Protein 3ZPG (pdb70)

Solvent-accessible surface area: 17683 Å² total; per-residue (Å²): 108,136,107,147,75,9,58,123,25,0,83,69,0,10,98,29,1,96,161,0,45,31,16,2,39,49,42,22,13,14,0,0,0,0,8,59,127,92,118,79,45,1,73,3,42,5,36,100,23,30,80,23,54,0,6,38,63,0,21,157,115,7,40,163,98,1,106,36,1,25,0,7,0,3,14,8,2,33,16,110,169,70,190,33,99,10,1,0,80,28,0,45,176,27,109,6,132,24,0,0,0,0,5,56,28,17,42,92,142,28,47,35,98,1,16,95,46,0,106,115,55,65,12,103,21,63,86,33,13,18,69,122,79,0,31,142,12,13,66,1,32,33,55,3,51,63,89,36,27,0,25,0,4,0,42,14,29,1,1,125,51,20,54,41,7,72,90,86,51,133,99,76,29,32,74,31,1,145,47,25,14,12,53,26,27,0,28,0,11,0,0,0,0,10,15,88,23,2,85,76,91,55,23,35,7,30,4,136,53,22,144,157,55,91,41,150,71,13,28,66,0,64,6,0,0,14,0,166,177,16,89,1,54,85,132,9,92,0,11,117,75,30,126,33,0,0,3,4,6,63,143,39,97,82,0,37,112,77,24,7,65,41,11,148,92,36,94,19,117,59,0,0,71,15,0,6,162,100,65,84,5,25,24,0,0,0,4,22,16,6,84,28,2,0,34,0,22,97,103,64,13,12,30,2,21,0,9,2,24,1,91,49,131,35,32,170,85,5,92,43,53,54,75,26,130,73,148,158,150,102,82,71,74,160,43,137,95,79,48,82,64,133,27,99,126,4,66,20,39,53,22,48,55,139

Foldseek 3Di:
DVLVLLLVVLVVQLVQLVQQLLAAPLHFRKKKWKADPNDTQFIFIDRHPLDDHRLVRRCVRNDLVQAQIEMEMAEQWADDDDSDDTNLVVSLVSNYQEYEYAYFQLQPVGTCVSVVSCVVSNHHYDYRRCNVSSCVRPVQNNCCNNPLFAAEEEEDEEAPVQFQAFLPRDDFDDDLVVQVLLSLQSNFQAEEEEPVCCVSPLDQSWHDDDPPDDPVSGPIHQYEYEYADPPDDCPRPNCPPQCSYEYEYPDDVVSVVSNHHYHHHDDPRVVRSCCCPVVSTRYYYYDYAQVVSQSCVVVVNHFKYKYKYAHDDDDDRGHHNHDDDDDDPVPDFDWDWPDKDDRPRIIITMTGTD

InterPro domains:
  IPR002125 Cytidine and deoxycytidylate deaminase domain [PF00383] (5-103)
  IPR002125 Cytidine and deoxycytidylate deaminase domain [PS51747] (5-127)
  IPR002734 Bacterial bifunctional deaminase-reductase, C-terminal [PF01872] (151-350)
  IPR004794 Riboflavin biosynthesis protein RibD [PIRSF006769] (5-354)
  IPR004794 Riboflavin biosynthesis protein RibD [TIGR00326] (11-351)
  IPR011549 Riboflavin-specific deaminase, C-terminal [TIGR00227] (150-353)
  IPR016192 APOBEC/CMP deaminase, zinc-binding [PS00903] (54-92)
  IPR016193 Cytidine deaminase-like [SSF53927] (7-148)
  IPR024072 Dihydrofolate reductase-like domain superfamily [G3DSA:3.40.430.10] (145-361)
  IPR024072 Dihydrofolate reductase-like domain superfamily [SSF53597] (148-352)
  IPR050765 Riboflavin Biosynthesis HTP Reductase [PTHR38011] (146-350)

Nearest PDB structures (foldseek):
  3zpg-assembly1_A-2  TM=1.002E+00  e=6.713E-81  Acinetobacter baumannii
  3zpc-assembly1_B  TM=9.911E-01  e=8.718E-76  Acinetobacter baumannii
  8dqb-assembly1_A  TM=9.466E-01  e=1.578E-44  Klebsiella oxytoca
  8dq9-assembly1_B  TM=9.406E-01  e=1.240E-44  Klebsiella oxytoca
  2b3z-assembly1_D  TM=9.090E-01  e=1.462E-42  Bacillus subtilis

Organism: Acinetobacter baumannii (strain ATCC 19606 / DSM 30007 / JCM 6841 / CCUG 19606 / CIP 70.34 / NBRC 109757 / NCIMB 12457 / NCTC 12156 / 81) (NCBI:txid575584)

CATH classification: 3.40.140.10 (+1 more: 3.40.430.10)

Radius of gyration: 22.59 Å; Cα contacts (8 Å, |Δi|>4): 791; chains: 1; bounding box: 68×40×50 Å

Secondary structure (DSSP, 8-state):
-HHHHHHHHHHHHHHHHGGGTTT-TTSPP-EEEEEETTEEEEEEE--STTSPPHHHHHHHHHGGGGTT-EEEEEEPPP-S-SSS--HHHHHHHTT-SEEEEEE--S-TTTTTHHHHHHHHTT-EEEE-TTHHHHHGGGHHHHHHHHHS--EEEEEEEEETTSB-S-SS------HHHHHHHHHHHHT-SEEEEEHHHHHHH---------TT--GGG--PPEEEEE-TT----TT-GGGSSGGGEEEESS--HHHHHHT-EEE----HHHHHHHHHHHH---EEEEE--HHHHHHHHHTT--SEEEEEEES----TTSPBS------SGGG---EEEEEEEEETTEEEEEEEE-

Structure (mmCIF, N/CA/C/O backbone):
data_3ZPG
#
_entry.id   3ZPG
#
_cell.length_a   72.998
_cell.length_b   72.998
_cell.length_c   201.456
_cell.angle_alpha   90.00
_cell.angle_beta   90.00
_cell.angle_gamma   90.00
#
_symmetry.space_group_name_H-M   'P 43 21 2'
#
loop_
_entity.id
_entity.type
_entity.pdbx_description
1 polymer RIBD
2 non-polymer 'ZINC ION'
3 non-polymer 'SULFATE ION'
4 non-polymer "GUANOSINE-5'-MONOPHOSPHATE"
5 non-polymer 'OXALATE ION'
6 non-polymer 'CACODYLATE ION'
7 non-polymer 'CHLORIDE ION'
8 non-polymer 'ACETATE ION'
9 water water
#
loop_
_atom_site.group_PDB
_atom_site.id
_atom_site.type_symbol
_atom_site.label_atom_id
_atom_site.label_alt_id
_atom_site.label_comp_id
_atom_site.label_asym_id
_atom_site.label_entity_id
_atom_site.label_seq_id
_atom_site.pdbx_PDB_ins_code
_atom_site.Cartn_x
_atom_site.Cartn_y
_atom_site.Cartn_z
_atom_site.occupancy
_atom_site.B_iso_or_equiv
_atom_site.auth_seq_id
_atom_site.auth_comp_id
_atom_site.auth_asym_id
_atom_site.auth_atom_id
_atom_site.pdbx_PDB_model_num
ATOM 1 N N . SER A 1 23 ? 24.860 -7.645 -5.980 1.00 101.78 2 SER A N 1
ATOM 2 C CA . SER A 1 23 ? 24.845 -9.133 -6.065 1.00 100.52 2 SER A CA 1
ATOM 3 C C . SER A 1 23 ? 24.614 -9.604 -7.501 1.00 95.46 2 SER A C 1
ATOM 4 O O . SER A 1 23 ? 23.734 -9.093 -8.200 1.00 91.51 2 SER A O 1
ATOM 7 N N . GLU A 1 24 ? 25.412 -10.581 -7.927 1.00 95.96 3 GLU A N 1
ATOM 8 C CA . GLU A 1 24 ? 25.323 -11.138 -9.279 1.00 91.89 3 GLU A CA 1
ATOM 9 C C . GLU A 1 24 ? 24.044 -11.958 -9.450 1.00 87.76 3 GLU A C 1
ATOM 10 O O . GLU A 1 24 ? 23.492 -12.045 -10.550 1.00 83.71 3 GLU A O 1
ATOM 16 N N . LEU A 1 25 ? 23.581 -12.549 -8.351 1.00 88.94 4 LEU A N 1
ATOM 17 C CA . LEU A 1 25 ? 22.319 -13.273 -8.328 1.00 85.37 4 LEU A CA 1
ATOM 18 C C . LEU A 1 25 ? 21.144 -12.314 -8.512 1.00 82.20 4 LEU A C 1
ATOM 19 O O . LEU A 1 25 ? 20.223 -12.600 -9.281 1.00 78.17 4 LEU A O 1
ATOM 24 N N . LYS A 1 26 ? 21.184 -11.178 -7.815 1.00 84.15 5 LYS A N 1
ATOM 25 C CA . LYS A 1 26 ? 20.091 -10.200 -7.859 1.00 81.85 5 LYS A CA 1
ATOM 26 C C . LYS A 1 26 ? 19.982 -9.467 -9.194 1.00 78.44 5 LYS A C 1
ATOM 27 O O . LYS A 1 26 ? 18.888 -9.049 -9.585 1.00 75.45 5 LYS A O 1
ATOM 33 N N . GLN A 1 27 ? 21.113 -9.316 -9.884 1.00 78.98 6 GLN A N 1
ATOM 34 C CA . GLN A 1 27 ? 21.136 -8.767 -11.240 1.00 76.00 6 GLN A CA 1
ATOM 35 C C . GLN A 1 27 ? 20.546 -9.783 -12.224 1.00 71.77 6 GLN A C 1
ATOM 36 O O . GLN A 1 27 ? 19.728 -9.427 -13.077 1.00 68.61 6 GLN A O 1
ATOM 42 N N . ASP A 1 28 ? 20.962 -11.043 -12.090 1.00 71.88 7 ASP A N 1
ATOM 43 C CA . ASP A 1 28 ? 20.387 -12.156 -12.856 1.00 68.67 7 ASP A CA 1
ATOM 44 C C . ASP A 1 28 ? 18.877 -12.268 -12.661 1.00 65.52 7 ASP A C 1
ATOM 45 O O . ASP A 1 28 ? 18.152 -12.606 -13.597 1.00 62.48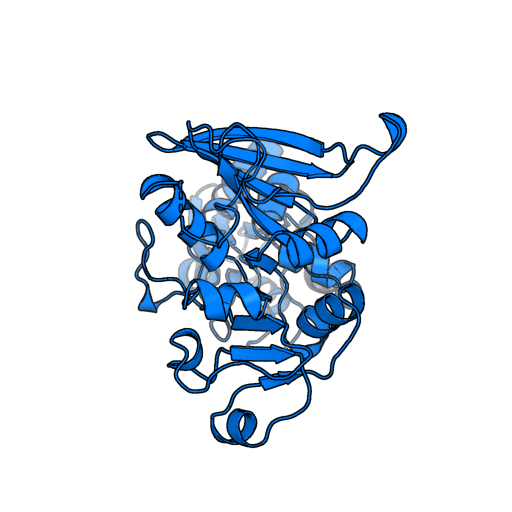 7 ASP A O 1
ATOM 50 N N . GLN A 1 29 ? 18.422 -11.990 -11.439 1.00 66.65 8 GLN A N 1
ATOM 51 C CA . GLN A 1 29 ? 17.003 -12.042 -11.097 1.00 64.41 8 GLN A CA 1
ATOM 52 C C . GLN A 1 29 ? 16.258 -10.848 -11.689 1.00 62.18 8 GLN A C 1
ATOM 53 O O . GLN A 1 29 ? 15.129 -10.995 -12.179 1.00 59.29 8 GLN A O 1
ATOM 59 N N . TYR A 1 30 ? 16.898 -9.679 -11.647 1.00 63.70 9 TYR A N 1
ATOM 60 C CA . TYR A 1 30 ? 16.335 -8.452 -12.210 1.00 62.16 9 TYR A CA 1
ATOM 61 C C . TYR A 1 30 ? 15.989 -8.616 -13.693 1.00 58.40 9 TYR A C 1
ATOM 62 O O . TYR A 1 30 ? 14.890 -8.244 -14.125 1.00 56.27 9 TYR A O 1
ATOM 71 N N . TRP A 1 31 ? 16.926 -9.178 -14.457 1.00 57.68 10 TRP A N 1
ATOM 72 C CA . TRP A 1 31 ? 16.764 -9.334 -15.901 1.00 54.90 10 TRP A CA 1
ATOM 73 C C . TRP A 1 31 ? 15.804 -10.471 -16.253 1.00 51.98 10 TRP A C 1
ATOM 74 O O . TRP A 1 31 ? 14.980 -10.327 -17.161 1.00 49.43 10 TRP A O 1
ATOM 85 N N . MET A 1 32 ? 15.912 -11.592 -15.540 1.00 52.35 11 MET A N 1
ATOM 86 C CA . MET A 1 32 ? 14.967 -12.692 -15.734 1.00 50.35 11 MET A CA 1
ATOM 87 C C . MET A 1 32 ? 13.534 -12.229 -15.472 1.00 48.55 11 MET A C 1
ATOM 88 O O . MET A 1 32 ? 12.612 -12.657 -16.164 1.00 46.66 11 MET A O 1
ATOM 93 N N . GLN A 1 33 ? 13.353 -11.361 -14.477 1.00 49.73 12 GLN A N 1
ATOM 94 C CA . GLN A 1 33 ? 12.027 -10.788 -14.206 1.00 48.72 12 GLN A CA 1
ATOM 95 C C . GLN A 1 33 ? 11.519 -9.937 -15.378 1.00 46.74 12 GLN A C 1
ATOM 96 O O . GLN A 1 33 ? 10.330 -9.920 -15.647 1.00 45.28 12 GLN A O 1
ATOM 102 N N . GLN A 1 34 ? 12.421 -9.245 -16.077 1.00 47.53 13 GLN A N 1
ATOM 103 C CA A GLN A 1 34 ? 12.043 -8.533 -17.294 0.50 46.22 13 GLN A CA 1
ATOM 104 C CA B GLN A 1 34 ? 12.052 -8.538 -17.303 0.50 46.05 13 GLN A CA 1
ATOM 105 C C . GLN A 1 34 ? 11.605 -9.528 -18.372 1.00 43.95 13 GLN A C 1
ATOM 106 O O . GLN A 1 34 ? 10.653 -9.265 -19.105 1.00 42.74 13 GLN A O 1
ATOM 117 N N . ALA A 1 35 ? 12.295 -10.673 -18.449 1.00 43.35 14 ALA A N 1
ATOM 118 C CA . ALA A 1 35 ? 11.969 -11.722 -19.418 1.00 42.16 14 ALA A CA 1
ATOM 119 C C . ALA A 1 35 ? 10.639 -12.421 -19.099 1.00 40.71 14 ALA A C 1
ATOM 120 O O . ALA A 1 35 ? 9.857 -12.724 -20.002 1.00 39.51 14 ALA A O 1
ATOM 122 N N . ILE A 1 36 ? 10.396 -12.685 -17.819 1.00 41.26 15 ILE A N 1
ATOM 123 C CA . ILE A 1 36 ? 9.109 -13.223 -17.366 1.00 40.58 15 ILE A CA 1
ATOM 124 C C . ILE A 1 36 ? 7.958 -12.271 -17.756 1.00 40.2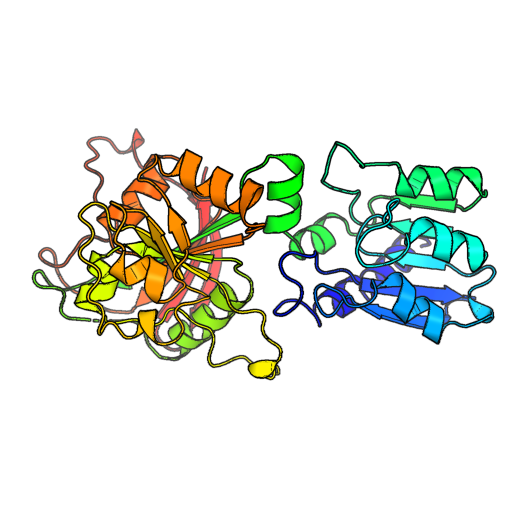5 15 ILE A C 1
ATOM 125 O O . ILE A 1 36 ? 6.890 -12.721 -18.186 1.00 38.78 15 ILE A O 1
ATOM 130 N N . GLU A 1 37 ? 8.195 -10.967 -17.624 1.00 41.71 16 GLU A N 1
ATOM 131 C CA . GLU A 1 37 ? 7.203 -9.962 -18.022 1.00 42.35 16 GLU A CA 1
ATOM 132 C C . GLU A 1 37 ? 6.909 -10.016 -19.527 1.00 41.12 16 GLU A C 1
ATOM 133 O O . GLU A 1 37 ? 5.747 -9.959 -19.929 1.00 40.21 16 GLU A O 1
ATOM 139 N N . LEU A 1 38 ? 7.949 -10.153 -20.353 1.00 40.78 17 LEU A N 1
ATOM 140 C CA . LEU A 1 38 ? 7.743 -10.226 -21.799 1.00 39.82 17 LEU A CA 1
ATOM 141 C C . LEU A 1 38 ? 6.898 -11.446 -22.181 1.00 38.57 17 LEU A C 1
ATOM 142 O O . LEU A 1 38 ? 6.016 -11.353 -23.035 1.00 37.04 17 LEU A O 1
ATOM 147 N N . ALA A 1 39 ? 7.170 -12.572 -21.523 1.00 38.80 18 ALA A N 1
ATOM 148 C CA . ALA A 1 39 ? 6.469 -13.836 -21.758 1.00 38.63 18 ALA A CA 1
ATOM 149 C C . ALA A 1 39 ? 4.956 -13.697 -21.682 1.00 38.38 18 ALA A C 1
ATOM 150 O O . ALA A 1 39 ? 4.215 -14.450 -22.347 1.00 38.76 18 ALA A O 1
ATOM 152 N N . LYS A 1 40 ? 4.501 -12.752 -20.858 1.00 38.56 19 LYS A N 1
ATOM 153 C CA . LYS A 1 40 ? 3.073 -12.547 -20.598 1.00 38.41 19 LYS A CA 1
ATOM 154 C C . LYS A 1 40 ? 2.351 -11.850 -21.745 1.00 38.34 19 LYS A C 1
ATOM 155 O O . LYS A 1 40 ? 1.118 -11.820 -21.777 1.00 37.66 19 LYS A O 1
ATOM 161 N N . ARG A 1 41 ? 3.109 -11.282 -22.680 1.00 38.43 20 ARG A N 1
ATOM 162 C CA A ARG A 1 41 ? 2.501 -10.597 -23.815 0.50 39.36 20 ARG A CA 1
ATOM 163 C CA B ARG A 1 41 ? 2.516 -10.598 -23.828 0.50 39.22 20 ARG A CA 1
ATOM 164 C C . ARG A 1 41 ? 1.806 -11.591 -24.756 1.00 38.99 20 ARG A C 1
ATOM 165 O O . ARG A 1 41 ? 0.900 -11.218 -25.499 1.00 40.09 20 ARG A O 1
ATOM 180 N N . GLY A 1 42 ? 2.222 -12.859 -24.702 1.00 37.82 21 GLY A N 1
ATOM 181 C CA . GLY A 1 42 ? 1.619 -13.913 -25.508 1.00 37.16 21 GLY A CA 1
ATOM 182 C C . GLY A 1 42 ? 0.615 -14.830 -24.815 1.00 35.74 21 GLY A C 1
ATOM 183 O O . GLY A 1 42 ? 0.092 -15.733 -25.445 1.00 35.57 21 GLY A O 1
ATOM 184 N N . LEU A 1 43 ? 0.304 -14.569 -23.543 1.00 35.18 22 LEU A N 1
ATOM 185 C CA . LEU A 1 43 ? -0.504 -15.472 -22.714 1.00 34.18 22 LEU A CA 1
ATOM 186 C C . LEU A 1 43 ? -1.713 -16.092 -23.402 1.00 33.19 22 LEU A C 1
ATOM 187 O O . LEU A 1 43 ? -2.013 -17.254 -23.198 1.00 33.01 22 LEU A O 1
ATOM 192 N N . TYR A 1 44 ? -2.431 -15.290 -24.178 1.00 32.77 23 TYR A N 1
ATOM 193 C CA . TYR A 1 44 ? -3.693 -15.713 -24.745 1.00 32.25 23 TYR A CA 1
ATOM 194 C C . TYR A 1 44 ? -3.572 -16.291 -26.157 1.00 32.47 23 TYR A C 1
ATOM 195 O O . TYR A 1 44 ? -4.531 -16.843 -26.692 1.00 32.69 23 TYR A O 1
ATOM 204 N N . SER A 1 45 ? -2.394 -16.170 -26.754 1.00 32.62 24 SER A N 1
ATOM 205 C CA . SER A 1 45 ? -2.241 -16.526 -28.161 1.00 33.43 24 SER A CA 1
ATOM 206 C C . SER A 1 45 ? -1.219 -17.634 -28.442 1.00 33.45 24 SER A C 1
ATOM 207 O O . SER A 1 45 ? -1.147 -18.107 -29.563 1.00 35.58 24 SER A O 1
ATOM 210 N N . THR A 1 46 ? -0.469 -18.058 -27.424 1.00 31.54 25 THR A N 1
ATOM 211 C CA . THR A 1 46 ? 0.614 -19.054 -27.572 1.00 32.16 25 THR A CA 1
ATOM 212 C C . THR A 1 46 ? 0.158 -20.525 -27.672 1.00 32.78 25 THR A C 1
ATOM 213 O O . THR A 1 46 ? 0.766 -21.317 -28.397 1.00 34.40 25 THR A O 1
ATOM 217 N N . LYS A 1 47 ? -0.914 -20.884 -26.973 1.00 32.36 26 LYS A N 1
ATOM 218 C CA . LYS A 1 47 ? -1.344 -22.287 -26.918 1.00 33.22 26 LYS A CA 1
ATOM 219 C C . LYS A 1 47 ? -1.341 -22.960 -28.314 1.00 35.39 26 LYS A C 1
ATOM 220 O O . LYS A 1 47 ? -1.832 -22.365 -29.286 1.00 36.12 26 LYS A O 1
ATOM 226 N N . PRO A 1 48 ? -0.802 -24.200 -28.423 1.00 36.49 27 PRO A N 1
ATOM 227 C CA . PRO A 1 48 ? -0.323 -25.110 -27.384 1.00 36.03 27 PRO A CA 1
ATOM 228 C C . PRO A 1 48 ? 1.119 -24.861 -26.965 1.00 35.82 27 PRO A C 1
ATOM 229 O O . PRO A 1 48 ? 1.609 -25.507 -26.038 1.00 35.71 27 PRO A O 1
ATOM 233 N N . ASN A 1 49 ? 1.797 -23.969 -27.677 1.00 36.52 28 ASN A N 1
ATOM 234 C CA . ASN A 1 49 ? 3.155 -23.591 -27.360 1.00 36.98 28 ASN A CA 1
ATOM 235 C C . ASN A 1 49 ? 3.199 -22.866 -26.013 1.00 35.54 28 ASN A C 1
ATOM 236 O O . ASN A 1 49 ? 2.220 -22.213 -25.629 1.00 33.69 28 ASN A O 1
ATOM 241 N N . PRO A 1 50 ? 4.333 -22.995 -25.297 1.00 36.45 29 PRO A N 1
ATOM 242 C CA . PRO A 1 50 ? 4.581 -22.311 -24.026 1.00 35.33 29 PRO A CA 1
ATOM 243 C C . PRO A 1 50 ? 4.783 -20.816 -24.200 1.00 35.25 29 PRO A C 1
ATOM 244 O O . PRO A 1 50 ? 5.266 -20.363 -25.253 1.00 34.86 29 PRO A O 1
ATOM 248 N N . ASN A 1 51 ? 4.391 -20.061 -23.172 1.00 33.96 30 ASN A N 1
ATOM 249 C CA . ASN A 1 51 ? 4.766 -18.656 -23.027 1.00 34.27 30 ASN A CA 1
ATOM 250 C C . ASN A 1 51 ? 6.232 -18.572 -22.674 1.00 35.45 30 ASN A C 1
ATOM 251 O O . ASN A 1 51 ? 6.686 -19.259 -21.757 1.00 36.31 30 ASN A O 1
ATOM 256 N N . VAL A 1 52 ? 6.977 -17.748 -23.413 1.00 35.99 31 VAL A N 1
ATOM 257 C CA . VAL A 1 52 ? 8.417 -17.674 -23.238 1.00 37.15 31 VAL A CA 1
ATOM 258 C C . VAL A 1 52 ? 8.883 -16.261 -23.488 1.00 37.39 31 VAL A C 1
ATOM 259 O O . VAL A 1 52 ? 8.542 -15.666 -24.510 1.00 37.66 31 VAL A O 1
ATOM 263 N N . GLY A 1 53 ? 9.669 -15.728 -22.560 1.00 38.20 32 GLY A N 1
ATOM 264 C CA . GLY A 1 53 ? 10.314 -14.434 -22.764 1.00 38.81 32 GLY A CA 1
ATOM 265 C C . GLY A 1 53 ? 11.808 -14.582 -22.840 1.00 41.44 32 GLY A C 1
ATOM 266 O O . GLY A 1 53 ? 12.365 -15.583 -22.367 1.00 42.27 32 GLY A O 1
ATOM 267 N N . CYS A 1 54 ? 12.462 -13.583 -23.446 1.00 42.21 33 CYS A N 1
ATOM 268 C CA . CYS A 1 54 ? 13.903 -13.554 -23.540 1.00 44.37 33 CYS A CA 1
ATOM 269 C C . CYS A 1 54 ? 14.406 -12.112 -23.595 1.00 44.59 33 CYS A C 1
ATOM 270 O O . CYS A 1 54 ? 13.895 -11.295 -24.372 1.00 43.44 33 CYS A O 1
ATOM 273 N N . VAL A 1 55 ? 15.381 -11.802 -22.742 1.00 45.83 34 VAL A N 1
ATOM 274 C CA . VAL A 1 55 ? 16.145 -10.547 -22.864 1.00 46.57 34 VAL A CA 1
ATOM 275 C C . VAL A 1 55 ? 17.634 -10.818 -23.080 1.00 48.95 34 VAL A C 1
ATOM 276 O O . VAL A 1 55 ? 18.185 -11.792 -22.557 1.00 49.29 34 VAL A O 1
ATOM 280 N N . ILE A 1 56 ? 18.272 -9.948 -23.863 1.00 49.70 35 ILE A N 1
ATOM 281 C CA . ILE A 1 56 ? 19.706 -10.025 -24.081 1.00 52.46 35 ILE A CA 1
ATOM 282 C C . ILE A 1 56 ? 20.350 -8.758 -23.527 1.00 53.84 35 ILE A C 1
ATOM 283 O O . ILE A 1 56 ? 19.874 -7.643 -23.779 1.00 53.31 35 ILE A O 1
ATOM 288 N N . VAL A 1 57 ? 21.390 -8.962 -22.724 1.00 55.73 36 VAL A N 1
ATOM 289 C CA . VAL A 1 57 ? 22.008 -7.907 -21.922 1.00 58.08 36 VAL A CA 1
ATOM 290 C C . VAL A 1 57 ? 23.516 -7.963 -22.068 1.00 60.94 36 VAL A C 1
ATOM 291 O O . VAL A 1 57 ? 24.110 -9.041 -22.028 1.00 61.86 36 VAL A O 1
ATOM 295 N N . LYS A 1 58 ? 24.126 -6.791 -22.222 1.00 63.04 37 LYS A N 1
ATOM 296 C CA . LYS A 1 58 ? 25.565 -6.671 -22.379 1.00 66.12 37 LYS A CA 1
ATOM 297 C C . LYS A 1 58 ? 26.009 -5.377 -21.721 1.00 68.57 37 LYS A C 1
ATOM 298 O O . LYS A 1 58 ? 25.370 -4.342 -21.912 1.00 68.05 37 LYS A O 1
ATOM 304 N N . ASP A 1 59 ? 27.103 -5.436 -20.959 1.00 71.65 38 ASP A N 1
ATOM 305 C CA . ASP A 1 59 ? 27.575 -4.301 -20.153 1.00 74.27 38 ASP A CA 1
ATOM 306 C C . ASP A 1 59 ? 26.435 -3.669 -19.338 1.00 72.86 38 ASP A C 1
ATOM 307 O O . ASP A 1 59 ? 26.366 -2.444 -19.209 1.00 74.11 38 ASP A O 1
ATOM 312 N N . ASP A 1 60 ? 25.541 -4.518 -18.810 1.00 70.20 39 ASP A N 1
ATOM 313 C CA . ASP A 1 60 ? 24.369 -4.096 -18.022 1.00 68.68 39 ASP A CA 1
ATOM 314 C C . ASP A 1 60 ? 23.319 -3.318 -18.829 1.00 66.22 39 ASP A C 1
ATOM 315 O O . ASP A 1 60 ? 22.455 -2.644 -18.251 1.00 65.79 39 ASP A O 1
ATOM 320 N N . GLN A 1 61 ? 23.391 -3.419 -20.156 1.00 64.54 40 GLN A N 1
ATOM 321 C CA . GLN A 1 61 ? 22.472 -2.701 -21.036 1.00 62.56 40 GLN A CA 1
ATOM 322 C C . GLN A 1 61 ? 21.559 -3.667 -21.776 1.00 59.10 40 GLN A C 1
ATOM 323 O O . GLN A 1 61 ? 22.023 -4.660 -22.340 1.00 58.57 40 GLN A O 1
ATOM 329 N N . LEU A 1 62 ? 20.264 -3.368 -21.779 1.00 56.97 41 LEU A N 1
ATOM 330 C CA . LEU A 1 62 ? 19.293 -4.173 -22.527 1.00 54.11 41 LEU A CA 1
ATOM 331 C C . LEU A 1 62 ? 19.423 -3.875 -24.014 1.00 53.92 41 LEU A C 1
ATOM 332 O O . LEU A 1 62 ? 19.330 -2.722 -24.428 1.00 55.26 41 LEU A O 1
ATOM 337 N N . ILE A 1 63 ? 19.649 -4.915 -24.811 1.00 52.88 42 ILE A N 1
ATOM 338 C CA . ILE A 1 63 ? 19.844 -4.743 -26.249 1.00 53.07 42 ILE A CA 1
ATOM 339 C C . ILE A 1 63 ? 18.846 -5.518 -27.115 1.00 51.20 42 ILE A C 1
ATOM 340 O O . ILE A 1 63 ? 18.763 -5.303 -28.323 1.00 51.63 42 ILE A O 1
ATOM 345 N N . GLY A 1 64 ? 18.068 -6.406 -26.493 1.00 48.93 43 GLY A N 1
ATOM 346 C CA . GLY A 1 64 ? 17.094 -7.177 -27.238 1.00 47.44 43 GLY A CA 1
ATOM 347 C C . GLY A 1 64 ? 16.067 -7.804 -26.327 1.00 45.60 43 GLY A C 1
ATOM 348 O O . GLY A 1 64 ? 16.410 -8.373 -25.282 1.00 45.21 43 GLY A O 1
ATOM 349 N N . GLU A 1 65 ? 14.802 -7.677 -26.720 1.00 44.62 44 GLU A N 1
ATOM 350 C CA . GLU A 1 65 ? 13.697 -8.321 -26.017 1.00 42.34 44 GLU A CA 1
ATOM 351 C C . GLU A 1 65 ? 12.917 -9.168 -27.005 1.00 41.36 44 GLU A C 1
ATOM 352 O O . GLU A 1 65 ? 12.841 -8.845 -28.196 1.00 41.65 44 GLU A O 1
ATOM 358 N N . GLY A 1 66 ? 12.304 -10.237 -26.506 1.00 39.65 45 GLY A N 1
ATOM 359 C CA . GLY A 1 66 ? 11.524 -11.095 -27.356 1.00 39.63 45 GLY A CA 1
ATOM 360 C C . GLY A 1 66 ? 10.542 -11.899 -26.543 1.00 38.14 45 GLY A C 1
ATOM 361 O O . GLY A 1 66 ? 10.770 -12.178 -25.359 1.00 37.38 45 GLY A O 1
ATOM 362 N N . PHE A 1 67 ? 9.434 -12.242 -27.186 1.00 38.08 46 PHE A N 1
ATOM 363 C CA . PHE A 1 67 ? 8.458 -13.165 -26.629 1.00 37.27 46 PHE A CA 1
ATOM 364 C C . PHE A 1 67 ? 7.852 -13.969 -27.773 1.00 37.92 46 PHE A C 1
ATOM 365 O O . PHE A 1 67 ? 7.845 -13.524 -28.925 1.00 39.04 46 PHE A O 1
ATOM 373 N N . HIS A 1 68 ? 7.338 -15.148 -27.453 1.00 37.42 47 HIS A N 1
ATOM 374 C CA . HIS A 1 68 ? 6.735 -16.010 -28.464 1.00 38.75 47 HIS A CA 1
ATOM 375 C C . HIS A 1 68 ? 5.277 -15.599 -28.593 1.00 38.17 47 HIS A C 1
ATOM 376 O O . HIS A 1 68 ? 4.538 -15.665 -27.625 1.00 37.21 47 HIS A O 1
ATOM 383 N N . PRO A 1 69 ? 4.855 -15.155 -29.783 1.00 40.08 48 PRO A N 1
ATOM 384 C CA . PRO A 1 69 ? 3.479 -14.654 -29.816 1.00 40.18 48 PRO A CA 1
ATOM 385 C C . PRO A 1 69 ? 2.417 -15.726 -30.095 1.00 40.94 48 PRO A C 1
ATOM 386 O O . PRO A 1 69 ? 1.285 -15.599 -29.620 1.00 40.77 48 PRO A O 1
ATOM 390 N N . LYS A 1 70 ? 2.776 -16.773 -30.832 1.00 42.46 49 LYS A N 1
ATOM 391 C CA . LYS A 1 70 ? 1.776 -17.680 -31.387 1.00 43.64 49 LYS A CA 1
ATOM 392 C C . LYS A 1 70 ? 2.448 -18.865 -32.085 1.00 45.13 49 LYS A C 1
ATOM 393 O O . LYS A 1 70 ? 3.547 -18.721 -32.622 1.00 45.63 49 LYS A O 1
ATOM 399 N N . ALA A 1 71 ? 1.787 -20.027 -32.057 1.00 44.99 50 ALA A N 1
ATOM 400 C CA . ALA A 1 71 ? 2.251 -21.228 -32.761 1.00 47.28 50 ALA A CA 1
ATOM 401 C C . ALA A 1 71 ? 2.608 -20.950 -34.211 1.00 50.21 50 ALA A C 1
ATOM 402 O O . ALA A 1 71 ? 1.851 -20.297 -34.934 1.00 51.52 50 ALA A O 1
ATOM 404 N N . GLY A 1 72 ? 3.770 -21.442 -34.633 1.00 51.85 51 GLY A N 1
ATOM 405 C CA . GLY A 1 72 ? 4.224 -21.261 -36.000 1.00 54.71 51 GLY A CA 1
ATOM 406 C C . GLY A 1 72 ? 5.139 -20.065 -36.150 1.00 54.48 51 GLY A C 1
ATOM 407 O O . GLY A 1 72 ? 5.938 -20.012 -37.073 1.00 57.43 51 GLY A O 1
ATOM 408 N N . GLN A 1 73 ? 5.022 -19.100 -35.241 1.00 51.45 52 GLN A N 1
ATOM 409 C CA . GLN A 1 73 ? 5.855 -17.889 -35.280 1.00 50.57 52 GLN A CA 1
ATOM 410 C C . GLN A 1 73 ? 7.209 -18.108 -34.586 1.00 49.55 52 GLN A C 1
ATOM 411 O O . GLN A 1 73 ? 7.376 -19.098 -33.879 1.00 47.54 52 GLN A O 1
ATOM 417 N N . PRO A 1 74 ? 8.190 -17.191 -34.788 1.00 50.01 53 PRO A N 1
ATOM 418 C CA . PRO A 1 74 ? 9.497 -17.449 -34.162 1.00 49.90 53 PRO A CA 1
ATOM 419 C C . PRO A 1 74 ? 9.470 -17.539 -32.626 1.00 47.11 53 PRO A C 1
ATOM 420 O O . PRO A 1 74 ? 8.600 -16.954 -31.965 1.00 45.19 53 PRO A O 1
ATOM 424 N N . HIS A 1 75 ? 10.414 -18.295 -32.074 1.00 47.50 54 HIS A N 1
ATOM 425 C CA . HIS A 1 75 ? 10.590 -18.396 -30.630 1.00 45.87 54 HIS A CA 1
ATOM 426 C C . HIS A 1 75 ? 11.141 -17.089 -30.032 1.00 45.84 54 HIS A C 1
ATOM 427 O O . HIS A 1 75 ? 11.669 -16.236 -30.756 1.00 46.57 54 HIS A O 1
ATOM 434 N N . ALA A 1 76 ? 11.018 -16.942 -28.714 1.00 44.74 55 ALA A N 1
ATOM 435 C CA . ALA A 1 76 ? 11.404 -15.708 -28.016 1.00 45.02 55 ALA A CA 1
ATOM 436 C C . ALA A 1 76 ? 12.840 -15.265 -28.306 1.00 47.10 55 ALA A C 1
ATOM 437 O O . ALA A 1 76 ? 13.087 -14.094 -28.608 1.00 48.63 55 ALA A O 1
ATOM 439 N N . GLU A 1 77 ? 13.764 -16.218 -28.222 1.00 48.80 56 GLU A N 1
ATOM 440 C CA . GLU A 1 77 ? 15.191 -16.019 -28.453 1.00 50.99 56 GLU A CA 1
ATOM 441 C C . GLU A 1 77 ? 15.506 -15.424 -29.831 1.00 52.83 56 GLU A C 1
ATOM 442 O O . GLU A 1 77 ? 16.413 -14.605 -29.956 1.00 53.30 56 GLU A O 1
ATOM 448 N N . VAL A 1 78 ? 14.749 -15.845 -30.846 1.00 53.22 57 VAL A N 1
ATOM 449 C CA . VAL A 1 78 ? 14.901 -15.347 -32.215 1.00 55.32 57 VAL A CA 1
ATOM 450 C C . VAL A 1 78 ? 14.558 -13.853 -32.310 1.00 54.77 57 VAL A C 1
ATOM 451 O O . VAL A 1 78 ? 15.334 -13.083 -32.875 1.00 56.14 57 VAL A O 1
ATOM 455 N N . PHE A 1 79 ? 13.420 -13.441 -31.744 1.00 52.47 58 PHE A N 1
ATOM 456 C CA . PHE A 1 79 ? 13.074 -12.015 -31.714 1.00 52.49 58 PHE A CA 1
ATOM 457 C C . PHE A 1 79 ? 14.115 -11.177 -30.972 1.00 52.84 58 PHE A C 1
ATOM 458 O O . PHE A 1 79 ? 14.559 -10.134 -31.472 1.00 54.63 58 PHE A O 1
ATOM 466 N N . ALA A 1 80 ? 14.511 -11.648 -29.791 1.00 51.87 59 ALA A N 1
ATOM 467 C CA . ALA A 1 80 ? 15.501 -10.956 -28.965 1.00 52.27 59 ALA A CA 1
ATOM 468 C C . ALA A 1 80 ? 16.850 -10.785 -2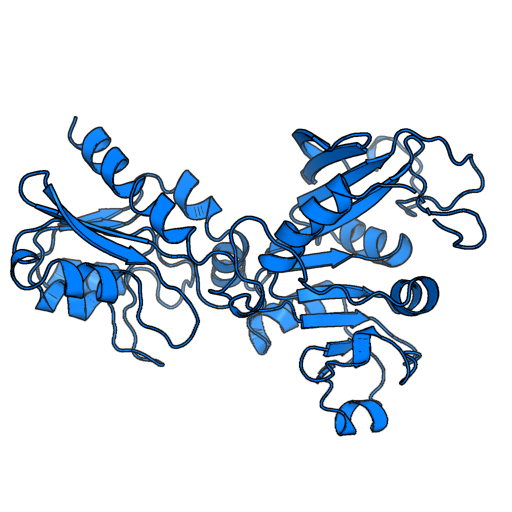9.675 1.00 54.70 59 ALA A C 1
ATOM 469 O O . ALA A 1 80 ? 17.491 -9.743 -29.536 1.00 56.15 59 ALA A O 1
ATOM 471 N N . LEU A 1 81 ? 17.272 -11.806 -30.421 1.00 55.73 60 LEU A N 1
ATOM 472 C CA . LEU A 1 81 ? 18.551 -11.780 -31.144 1.00 58.59 60 LEU A CA 1
ATOM 473 C C . LEU A 1 81 ? 18.507 -10.867 -32.362 1.00 59.92 60 LEU A C 1
ATOM 474 O O . LEU A 1 81 ? 19.475 -10.159 -32.642 1.00 61.84 60 LEU A O 1
ATOM 479 N N . ARG A 1 82 ? 17.381 -10.882 -33.072 1.00 59.34 61 ARG A N 1
ATOM 480 C CA . ARG A 1 82 ? 17.160 -9.966 -34.192 1.00 61.16 61 ARG A CA 1
ATOM 481 C C . ARG A 1 82 ? 17.352 -8.517 -33.747 1.00 60.75 61 ARG A C 1
ATOM 482 O O . ARG A 1 82 ? 17.961 -7.723 -34.462 1.00 62.52 61 ARG A O 1
ATOM 490 N N . GLN A 1 83 ? 16.838 -8.190 -32.559 1.00 58.08 62 GLN A N 1
ATOM 491 C CA . GLN A 1 83 ? 17.031 -6.869 -31.955 1.00 58.23 62 GLN A CA 1
ATOM 492 C C . GLN A 1 83 ? 18.483 -6.618 -31.545 1.00 59.29 62 GLN A C 1
ATOM 493 O O . GLN A 1 83 ? 19.048 -5.584 -31.872 1.00 61.25 62 GLN A O 1
ATOM 499 N N . ALA A 1 84 ? 19.069 -7.571 -30.819 1.00 58.71 63 ALA A N 1
ATOM 500 C CA . ALA A 1 84 ? 20.458 -7.487 -30.360 1.00 60.01 63 ALA A CA 1
ATOM 501 C C . ALA A 1 84 ? 21.446 -7.352 -31.512 1.00 62.88 63 ALA A C 1
ATOM 502 O O . ALA A 1 84 ? 22.482 -6.699 -31.371 1.00 64.98 63 ALA A O 1
ATOM 504 N N . GLY A 1 85 ? 21.121 -7.969 -32.646 1.00 63.41 64 GLY A N 1
ATOM 505 C CA . GLY A 1 85 ? 21.996 -7.959 -33.821 1.00 66.65 64 GLY A CA 1
ATOM 506 C C . GLY A 1 85 ? 23.377 -8.504 -33.504 1.00 68.39 64 GLY A C 1
ATOM 507 O O . GLY A 1 85 ? 23.513 -9.457 -32.739 1.00 67.39 64 GLY A O 1
ATOM 508 N N . GLU A 1 86 ? 24.406 -7.874 -34.065 1.00 71.51 65 GLU A N 1
ATOM 509 C CA . GLU A 1 86 ? 25.789 -8.342 -33.883 1.00 73.76 65 GLU A CA 1
ATOM 510 C C . GLU A 1 86 ? 26.330 -8.125 -32.461 1.00 72.75 65 GLU A C 1
ATOM 511 O O . GLU A 1 86 ? 27.342 -8.719 -32.081 1.00 74.05 65 GLU A O 1
ATOM 517 N N . GLN A 1 87 ? 25.633 -7.301 -31.675 1.00 70.50 66 GLN A N 1
ATOM 518 C CA . GLN A 1 87 ? 26.052 -7.004 -30.303 1.00 70.06 66 GLN A CA 1
ATOM 519 C C . GLN A 1 87 ? 25.752 -8.147 -29.332 1.00 68.51 66 GLN A C 1
ATOM 520 O O . GLN A 1 87 ? 26.202 -8.130 -28.182 1.00 68.68 66 GLN A O 1
ATOM 526 N N . ALA A 1 88 ? 25.009 -9.146 -29.813 1.00 67.50 67 ALA A N 1
ATOM 527 C CA . ALA A 1 88 ? 24.742 -10.371 -29.066 1.00 66.44 67 ALA A CA 1
ATOM 528 C C . ALA A 1 88 ? 26.013 -11.168 -28.716 1.00 69.44 67 ALA A C 1
ATOM 529 O O . ALA A 1 88 ? 26.007 -11.965 -27.770 1.00 68.92 67 ALA A O 1
ATOM 531 N N . GLN A 1 89 ? 27.089 -10.960 -29.477 1.00 72.59 68 GLN A N 1
ATOM 532 C CA . GLN A 1 89 ? 28.377 -11.587 -29.183 1.00 76.31 68 GLN A CA 1
ATOM 533 C C . GLN A 1 89 ? 28.896 -11.140 -27.819 1.00 76.90 68 GLN A C 1
ATOM 534 O O . GLN A 1 89 ? 28.983 -9.943 -27.548 1.00 77.23 68 GLN A O 1
ATOM 540 N N . GLY A 1 90 ? 29.233 -12.109 -26.969 1.00 77.81 69 GLY A N 1
ATOM 541 C CA . GLY A 1 90 ? 29.718 -11.834 -25.613 1.00 78.83 69 GLY A CA 1
ATOM 542 C C . GLY A 1 90 ? 28.649 -11.434 -24.599 1.00 75.97 69 GLY A C 1
ATOM 543 O O . GLY A 1 90 ? 28.951 -11.245 -23.421 1.00 77.17 69 GLY A O 1
ATOM 544 N N . ALA A 1 91 ? 27.403 -11.306 -25.048 1.00 72.42 70 ALA A N 1
ATOM 545 C CA . ALA A 1 91 ? 26.305 -10.890 -24.174 1.00 69.76 70 ALA A CA 1
ATOM 546 C C . ALA A 1 91 ? 25.741 -12.039 -23.332 1.00 68.35 70 ALA A C 1
ATOM 547 O O . ALA A 1 91 ? 26.159 -13.195 -23.473 1.00 69.23 70 ALA A O 1
ATOM 549 N N . THR A 1 92 ? 24.799 -11.706 -22.450 1.00 66.30 71 THR A N 1
ATOM 550 C CA . THR A 1 92 ? 24.056 -12.709 -21.681 1.00 64.76 71 THR A CA 1
ATOM 551 C C . THR A 1 92 ? 22.591 -12.723 -22.103 1.00 61.24 71 THR A C 1
ATOM 552 O O . THR A 1 92 ? 21.950 -11.667 -22.206 1.00 59.65 71 THR A O 1
ATOM 556 N N . ALA A 1 93 ? 22.073 -13.925 -22.348 1.00 60.10 72 ALA A N 1
ATOM 557 C CA . ALA A 1 93 ? 20.679 -14.111 -22.721 1.00 57.12 72 ALA A CA 1
ATOM 558 C C . ALA A 1 93 ? 19.926 -14.712 -21.554 1.00 56.15 72 ALA A C 1
ATOM 559 O O . ALA A 1 93 ? 20.334 -15.737 -21.003 1.00 57.65 72 ALA A O 1
ATOM 561 N N . TYR A 1 94 ? 18.830 -14.063 -21.171 1.00 53.91 73 TYR A N 1
ATOM 562 C CA . TYR A 1 94 ? 17.948 -14.597 -20.144 1.00 52.39 73 TYR A CA 1
ATOM 563 C C . TYR A 1 94 ? 16.711 -15.143 -20.823 1.00 50.13 73 TYR A C 1
ATOM 564 O O . TYR A 1 94 ? 16.055 -14.430 -21.581 1.00 49.12 73 TYR A O 1
ATOM 573 N N . VAL A 1 95 ? 16.420 -16.417 -20.577 1.00 49.68 74 VAL A N 1
ATOM 574 C CA . VAL A 1 95 ? 15.265 -17.069 -21.181 1.00 48.02 74 VAL A CA 1
ATOM 575 C C . VAL A 1 95 ? 14.478 -17.863 -20.129 1.00 47.35 74 VAL A C 1
ATOM 576 O O . VAL A 1 95 ? 15.054 -18.629 -19.356 1.00 48.73 74 VAL A O 1
ATOM 580 N N . THR A 1 96 ? 13.164 -17.649 -20.107 1.00 45.19 75 THR A N 1
ATOM 581 C CA . THR A 1 96 ? 12.264 -18.237 -19.107 1.00 45.01 75 THR A CA 1
ATOM 582 C C . THR A 1 96 ? 12.094 -19.759 -19.227 1.00 45.31 75 THR A C 1
ATOM 583 O O . THR A 1 96 ? 11.495 -20.407 -18.345 1.00 46.03 75 THR A O 1
ATOM 587 N N . LEU A 1 97 ? 12.598 -20.323 -20.322 1.00 45.85 76 LEU A N 1
ATOM 588 C CA . LEU A 1 97 ? 12.480 -21.754 -20.587 1.00 46.69 76 LEU A CA 1
ATOM 589 C C . LEU A 1 97 ? 13.681 -22.226 -21.398 1.00 48.95 76 LEU A C 1
ATOM 590 O O . LEU A 1 97 ? 14.266 -21.454 -22.147 1.00 49.22 76 LEU A O 1
ATOM 595 N N . GLU A 1 98 ? 14.042 -23.494 -21.246 1.00 50.80 77 GLU A N 1
ATOM 596 C CA . GLU A 1 98 ? 15.221 -24.054 -21.903 1.00 54.30 77 GLU A CA 1
ATOM 597 C C . GLU A 1 98 ? 15.155 -23.981 -23.439 1.00 54.81 77 GLU A C 1
ATOM 598 O O . GLU A 1 98 ? 14.256 -24.561 -24.046 1.00 54.14 77 GLU A O 1
ATOM 604 N N . PRO A 1 99 ? 16.114 -23.275 -24.070 1.00 56.76 78 PRO A N 1
ATOM 605 C CA . PRO A 1 99 ? 16.142 -23.210 -25.535 1.00 58.39 78 PRO A CA 1
ATOM 606 C C . PRO A 1 99 ? 16.035 -24.598 -26.187 1.00 61.39 78 PRO A C 1
ATOM 607 O O . PRO A 1 99 ? 16.691 -25.550 -25.743 1.00 63.64 78 PRO A O 1
ATOM 611 N N . CYS A 1 100 ? 15.189 -24.697 -27.213 1.00 62.24 79 CYS A N 1
ATOM 612 C CA . CYS A 1 100 ? 14.872 -25.964 -27.881 1.00 65.56 79 CYS A CA 1
ATOM 613 C C . CYS A 1 100 ? 16.066 -26.527 -28.643 1.00 70.59 79 CYS A C 1
ATOM 614 O O . CYS A 1 100 ? 16.953 -25.785 -29.083 1.00 71.63 79 CYS A O 1
ATOM 617 N N . ALA A 1 101 ? 16.070 -27.846 -28.801 1.00 74.71 80 ALA A N 1
ATOM 618 C CA . ALA A 1 101 ? 17.163 -28.547 -29.453 1.00 80.62 80 ALA A CA 1
ATOM 619 C C . ALA A 1 101 ? 16.696 -29.301 -30.699 1.00 84.21 80 ALA A C 1
ATOM 620 O O . ALA A 1 101 ? 17.403 -30.185 -31.194 1.00 88.19 80 ALA A O 1
ATOM 622 N N . HIS A 1 102 ? 15.513 -28.953 -31.208 1.00 83.62 81 HIS A N 1
ATOM 623 C CA . HIS A 1 102 ? 14.946 -29.690 -32.345 1.00 87.67 81 HIS A CA 1
ATOM 624 C C . HIS A 1 102 ? 14.255 -28.850 -33.419 1.00 87.62 81 HIS A C 1
ATOM 625 O O . HIS A 1 102 ? 13.722 -27.776 -33.142 1.00 84.38 81 HIS A O 1
ATOM 632 N N . TYR A 1 103 ? 14.283 -29.372 -34.644 1.00 92.23 82 TYR A N 1
ATOM 633 C CA . TYR A 1 103 ? 13.626 -28.764 -35.799 1.00 93.56 82 TYR A CA 1
ATOM 634 C C . TYR A 1 103 ? 12.170 -29.210 -35.885 1.00 92.88 82 TYR A C 1
ATOM 635 O O . TYR A 1 103 ? 11.864 -30.407 -35.801 1.00 94.74 82 TYR A O 1
ATOM 644 N N . GLY A 1 104 ? 11.283 -28.234 -36.057 1.00 90.62 83 GLY A N 1
ATOM 645 C CA . GLY A 1 104 ? 9.868 -28.484 -36.306 1.00 90.36 83 GLY A CA 1
ATOM 646 C C . GLY A 1 104 ? 9.376 -27.493 -37.342 1.00 91.01 83 GLY A C 1
ATOM 647 O O . GLY A 1 104 ? 9.766 -27.557 -38.508 1.00 94.78 83 GLY A O 1
ATOM 648 N N . ARG A 1 105 ? 8.525 -26.567 -36.912 1.00 87.63 84 ARG A N 1
ATOM 649 C CA . ARG A 1 105 ? 8.071 -25.492 -37.791 1.00 88.11 84 ARG A CA 1
ATOM 650 C C . ARG A 1 105 ? 9.153 -24.413 -37.934 1.00 87.67 84 ARG A C 1
ATOM 651 O O . ARG A 1 105 ? 9.203 -23.710 -38.947 1.00 89.83 84 ARG A O 1
ATOM 659 N N . THR A 1 106 ? 10.023 -24.311 -36.923 1.00 85.14 85 THR A N 1
ATOM 660 C CA . THR A 1 106 ? 11.185 -23.399 -36.928 1.00 84.54 85 THR A CA 1
ATOM 661 C C . THR A 1 106 ? 12.511 -24.131 -36.581 1.00 85.48 85 THR A C 1
ATOM 662 O O . THR A 1 106 ? 12.480 -25.245 -36.038 1.00 85.58 85 THR A O 1
ATOM 666 N N . PRO A 1 107 ? 13.677 -23.526 -36.924 1.00 86.29 86 PRO A N 1
ATOM 667 C CA . PRO A 1 107 ? 15.002 -24.038 -36.508 1.00 87.04 86 PRO A CA 1
ATOM 668 C C . PRO A 1 107 ? 15.230 -23.998 -34.974 1.00 82.76 86 PRO A C 1
ATOM 669 O O . PRO A 1 107 ? 14.463 -23.329 -34.268 1.00 79.36 86 PRO A O 1
ATOM 673 N N . PRO A 1 108 ? 16.271 -24.708 -34.458 1.00 83.13 87 PRO A N 1
ATOM 674 C CA . PRO A 1 108 ? 16.436 -24.841 -32.998 1.00 79.62 87 PRO A CA 1
ATOM 675 C C . PRO A 1 108 ? 17.121 -23.642 -32.335 1.00 76.76 87 PRO A C 1
ATOM 676 O O . PRO A 1 108 ? 18.099 -23.117 -32.865 1.00 78.52 87 PRO A O 1
ATOM 680 N N . CYS A 1 109 ? 16.600 -23.229 -31.178 1.00 71.90 88 CYS A N 1
ATOM 681 C CA . CYS A 1 109 ? 17.065 -22.024 -30.476 1.00 68.58 88 CYS A CA 1
ATOM 682 C C . CYS A 1 109 ? 18.454 -22.131 -29.874 1.00 69.71 88 CYS A C 1
ATOM 683 O O . CYS A 1 109 ? 19.178 -21.134 -29.803 1.00 69.81 88 CYS A O 1
ATOM 686 N N . ALA A 1 110 ? 18.808 -23.329 -29.416 1.00 71.63 89 ALA A N 1
ATOM 687 C CA . ALA A 1 110 ? 20.140 -23.593 -28.884 1.00 72.59 89 ALA A CA 1
ATOM 688 C C . ALA A 1 110 ? 21.209 -23.229 -29.916 1.00 74.86 89 ALA A C 1
ATOM 689 O O . ALA A 1 110 ? 22.204 -22.590 -29.574 1.00 76.21 89 ALA A O 1
ATOM 691 N N . GLU A 1 111 ? 20.974 -23.613 -31.174 1.00 74.96 90 GLU A N 1
ATOM 692 C CA . GLU A 1 111 ? 21.886 -23.324 -32.290 1.00 77.16 90 GLU A CA 1
ATOM 693 C C . GLU A 1 111 ? 21.961 -21.839 -32.645 1.00 76.80 90 GLU A C 1
ATOM 694 O O . GLU A 1 111 ? 23.004 -21.370 -33.087 1.00 78.88 90 GLU A O 1
ATOM 700 N N . ALA A 1 112 ? 20.858 -21.107 -32.467 1.00 73.79 91 ALA A N 1
ATOM 701 C CA . ALA A 1 112 ? 20.840 -19.669 -32.771 1.00 73.43 91 ALA A CA 1
ATOM 702 C C . ALA A 1 112 ? 21.721 -18.886 -31.797 1.00 73.50 91 ALA A C 1
ATOM 703 O O . ALA A 1 112 ? 22.485 -17.993 -32.206 1.00 75.17 91 ALA A O 1
ATOM 705 N N . LEU A 1 113 ? 21.618 -19.246 -30.518 1.00 71.14 92 LEU A N 1
ATOM 706 C CA . LEU A 1 113 ? 22.431 -18.656 -29.454 1.00 70.87 92 LEU A CA 1
ATOM 707 C C . LEU A 1 113 ? 23.919 -18.913 -29.657 1.00 73.42 92 LEU A C 1
ATOM 708 O O . LEU A 1 113 ? 24.733 -17.998 -29.494 1.00 74.69 92 LEU A O 1
ATOM 713 N N . VAL A 1 114 ? 24.265 -20.154 -30.008 1.00 73.87 93 VAL A N 1
ATOM 714 C CA . VAL A 1 114 ? 25.652 -20.516 -30.346 1.00 76.45 93 VAL A CA 1
ATOM 715 C C . VAL A 1 114 ? 26.148 -19.669 -31.518 1.00 78.69 93 VAL A C 1
ATOM 716 O O . VAL A 1 114 ? 27.225 -19.075 -31.446 1.00 80.78 93 VAL A O 1
ATOM 720 N N . LYS A 1 115 ? 25.349 -19.625 -32.585 1.00 78.24 94 LYS A N 1
ATOM 721 C CA . LYS A 1 115 ? 25.668 -18.858 -33.786 1.00 80.68 94 LYS A CA 1
ATOM 722 C C . LYS A 1 115 ? 25.941 -17.398 -33.452 1.00 81.01 94 LYS A C 1
ATOM 723 O O . LYS A 1 115 ? 26.890 -16.811 -33.969 1.00 83.42 94 LYS A O 1
ATOM 729 N N . ALA A 1 116 ? 25.112 -16.832 -32.576 1.00 78.43 95 ALA A N 1
ATOM 730 C CA . ALA A 1 116 ? 25.257 -15.450 -32.126 1.00 78.79 95 ALA A CA 1
ATOM 731 C C . ALA A 1 116 ? 26.460 -15.261 -31.202 1.00 80.39 95 ALA A C 1
ATOM 732 O O . ALA A 1 116 ? 26.828 -14.130 -30.885 1.00 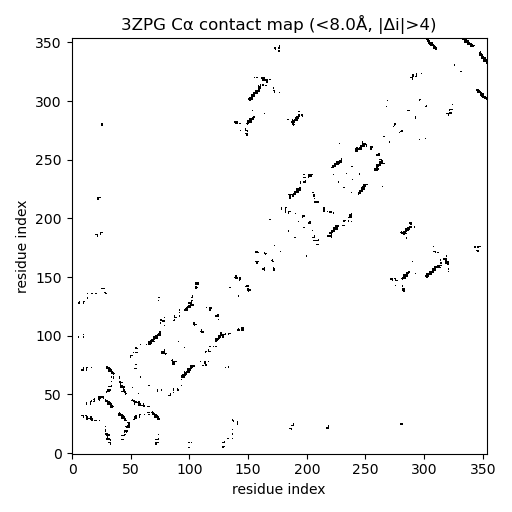81.44 95 ALA A O 1
ATOM 734 N N . GLN A 1 117 ? 27.064 -16.373 -30.780 1.00 81.00 96 GLN A N 1
ATOM 735 C CA . GLN A 1 117 ? 28.259 -16.366 -29.928 1.00 82.77 96 GLN A CA 1
ATOM 736 C C . GLN A 1 117 ? 28.039 -15.621 -28.611 1.00 81.26 96 GLN A C 1
ATOM 737 O O . GLN A 1 117 ? 28.847 -14.785 -28.209 1.00 82.58 96 GLN A O 1
ATOM 743 N N . VAL A 1 118 ? 26.932 -15.930 -27.944 1.00 78.59 97 VAL A N 1
ATOM 744 C CA . VAL A 1 118 ? 26.695 -15.393 -26.606 1.00 77.26 97 VAL A CA 1
ATOM 745 C C . VAL A 1 118 ? 27.691 -16.004 -25.615 1.00 78.55 97 VAL A C 1
ATOM 746 O O . VAL A 1 118 ? 28.180 -17.121 -25.814 1.00 79.24 97 VAL A O 1
ATOM 750 N N . LYS A 1 119 ? 28.008 -15.246 -24.570 1.00 78.82 98 LYS A N 1
ATOM 751 C CA . LYS A 1 119 ? 28.932 -15.697 -23.537 1.00 80.16 98 LYS A CA 1
ATOM 752 C C . LYS A 1 119 ? 28.227 -16.601 -22.522 1.00 77.71 98 LYS A C 1
ATOM 753 O O . LYS A 1 119 ? 28.815 -17.575 -22.038 1.00 78.38 98 LYS A O 1
ATOM 759 N N . LYS A 1 120 ? 26.960 -16.283 -22.235 1.00 74.68 99 LYS A N 1
ATOM 760 C CA . LYS A 1 120 ? 26.203 -16.917 -21.159 1.00 72.25 99 LYS A CA 1
ATOM 761 C C . LYS A 1 120 ? 24.693 -16.923 -21.439 1.00 69.21 99 LYS A C 1
ATOM 762 O O . LYS A 1 120 ? 24.147 -15.942 -21.941 1.00 68.36 99 LYS A O 1
ATOM 768 N N . VAL A 1 121 ? 24.040 -18.042 -21.126 1.00 67.56 100 VAL A N 1
ATOM 769 C CA . VAL A 1 121 ? 22.584 -18.185 -21.229 1.00 64.70 100 VAL A CA 1
ATOM 770 C C . VAL A 1 121 ? 22.019 -18.577 -19.867 1.00 63.33 100 VAL A C 1
ATOM 771 O O . VAL A 1 121 ? 22.397 -19.605 -19.302 1.00 63.94 100 VAL A O 1
ATOM 775 N N . VAL A 1 122 ? 21.115 -17.750 -19.346 1.00 61.32 101 VAL A N 1
ATOM 776 C CA . VAL A 1 122 ? 20.491 -17.981 -18.052 1.00 59.88 101 VAL A CA 1
ATOM 777 C C . VAL A 1 122 ? 19.059 -18.492 -18.278 1.00 57.62 101 VAL A C 1
ATOM 778 O O . VAL A 1 122 ? 18.269 -17.860 -18.988 1.00 56.29 101 VAL A O 1
ATOM 782 N N . VAL A 1 123 ? 18.746 -19.640 -17.679 1.00 57.25 102 VAL A N 1
ATOM 783 C CA . VAL A 1 123 ? 17.471 -20.340 -17.903 1.00 55.42 102 VAL A CA 1
ATOM 784 C C . VAL A 1 123 ? 16.664 -20.480 -16.613 1.00 54.10 102 VAL A C 1
ATOM 785 O O . VAL A 1 123 ? 17.195 -20.921 -15.593 1.00 54.96 102 VAL A O 1
ATOM 789 N N . ALA A 1 124 ? 15.385 -20.115 -16.667 1.00 51.80 103 ALA A N 1
ATOM 790 C CA . ALA A 1 124 ? 14.480 -20.289 -15.524 1.00 50.54 103 ALA A CA 1
ATOM 791 C C . ALA A 1 124 ? 14.039 -21.735 -15.366 1.00 49.91 103 ALA A C 1
ATOM 792 O O . ALA A 1 124 ? 14.437 -22.406 -14.409 1.00 50.65 103 ALA A O 1
ATOM 794 N N . CYS A 1 125 ? 13.226 -22.215 -16.307 1.00 49.34 104 CYS A N 1
ATOM 795 C CA . CYS A 1 125 ? 12.672 -23.565 -16.238 1.00 48.84 104 CYS A CA 1
ATOM 796 C C . CYS A 1 125 ? 13.390 -24.485 -17.212 1.00 50.50 104 CYS A C 1
ATOM 797 O O . CYS A 1 125 ? 13.586 -24.122 -18.376 1.00 51.72 104 CYS A O 1
ATOM 800 N N . PRO A 1 126 ? 13.769 -25.692 -16.758 1.00 50.97 105 PRO A N 1
ATOM 801 C CA . PRO A 1 126 ? 14.281 -26.655 -17.729 1.00 51.99 105 PRO A CA 1
ATOM 802 C C . PRO A 1 126 ? 13.119 -27.173 -18.574 1.00 50.67 105 PRO A C 1
ATOM 803 O O . PRO A 1 126 ? 11.956 -26.895 -18.253 1.00 48.15 105 PRO A O 1
ATOM 807 N N . ASP A 1 127 ? 13.418 -27.911 -19.640 1.00 51.14 106 ASP A N 1
ATOM 808 C CA . ASP A 1 127 ? 12.351 -28.426 -20.484 1.00 50.05 106 ASP A CA 1
ATOM 809 C C . ASP A 1 127 ? 11.539 -29.471 -19.714 1.00 48.88 106 ASP A C 1
ATOM 810 O O . ASP A 1 127 ? 12.110 -30.373 -19.106 1.00 50.44 106 ASP A O 1
ATOM 815 N N . PRO A 1 128 ? 10.205 -29.339 -19.720 1.00 47.15 107 PRO A N 1
ATOM 816 C CA . PRO A 1 128 ? 9.377 -30.310 -18.988 1.00 46.03 107 PRO A CA 1
ATOM 817 C C . PRO A 1 128 ? 9.268 -31.679 -19.661 1.00 46.75 107 PRO A C 1
ATOM 818 O O . PRO A 1 128 ? 8.989 -32.671 -18.976 1.00 46.76 107 PRO A O 1
ATOM 822 N N . ASN A 1 129 ? 9.469 -31.735 -20.980 1.00 47.26 108 ASN A N 1
ATOM 823 C CA . ASN A 1 129 ? 9.383 -33.000 -21.712 1.00 47.97 108 ASN A CA 1
ATOM 824 C C . ASN A 1 129 ? 10.618 -33.847 -21.385 1.00 49.52 108 ASN A C 1
ATOM 825 O O . ASN A 1 129 ? 11.735 -33.451 -21.721 1.00 50.23 108 ASN A O 1
ATOM 830 N N . PRO A 1 130 ? 10.421 -34.991 -20.700 1.00 49.48 109 PRO A N 1
ATOM 831 C CA . PRO A 1 130 ? 11.592 -35.757 -20.283 1.00 51.46 109 PRO A CA 1
ATOM 832 C C . PRO A 1 130 ? 12.396 -36.306 -21.456 1.00 53.57 109 PRO A C 1
ATOM 833 O O . PRO A 1 130 ? 13.602 -36.529 -21.316 1.00 55.83 109 PRO A O 1
ATOM 837 N N . LEU A 1 131 ? 11.750 -36.498 -22.607 1.00 53.26 110 LEU A N 1
ATOM 838 C CA . LEU A 1 131 ? 12.440 -37.064 -23.782 1.00 54.40 110 LEU A CA 1
ATOM 839 C C . LEU A 1 131 ? 13.429 -36.093 -24.428 1.00 55.36 110 LEU A C 1
ATOM 840 O O . LEU A 1 131 ? 14.252 -36.500 -25.249 1.00 56.67 110 LEU A O 1
ATOM 845 N N . VAL A 1 132 ? 13.344 -34.813 -24.078 1.00 53.90 111 VAL A N 1
ATOM 846 C CA . VAL A 1 132 ? 14.233 -33.822 -24.682 1.00 55.13 111 VAL A CA 1
ATOM 847 C C . VAL A 1 132 ? 14.956 -32.958 -23.632 1.00 55.06 111 VAL A C 1
ATOM 848 O O . VAL A 1 132 ? 15.829 -32.161 -23.975 1.00 56.26 111 VAL A O 1
ATOM 852 N N . ALA A 1 133 ? 14.598 -33.125 -22.358 1.00 54.02 112 ALA A N 1
ATOM 853 C CA . ALA A 1 133 ? 15.138 -32.275 -21.285 1.00 54.28 112 ALA A CA 1
ATOM 854 C C . ALA A 1 133 ? 16.661 -32.357 -21.182 1.00 56.87 112 ALA A C 1
ATOM 855 O O . ALA A 1 133 ? 17.234 -33.451 -21.207 1.00 58.15 112 ALA A O 1
ATOM 857 N N . GLY A 1 134 ? 17.305 -31.190 -21.104 1.00 57.91 113 GLY A N 1
ATOM 858 C CA . GLY A 1 134 ? 18.763 -31.092 -20.974 1.00 59.81 113 GLY A CA 1
ATOM 859 C C . GLY A 1 134 ? 19.563 -31.034 -22.268 1.00 62.23 113 GLY A C 1
ATOM 860 O O . GLY A 1 134 ? 20.773 -30.734 -22.254 1.00 63.20 113 GLY A O 1
ATOM 861 N N . LYS A 1 135 ? 18.900 -31.326 -23.387 1.00 62.05 114 LYS A N 1
ATOM 862 C CA . LYS A 1 135 ? 19.570 -31.416 -24.690 1.00 64.17 114 LYS A CA 1
ATOM 863 C C . LYS A 1 135 ? 19.925 -30.043 -25.251 1.00 64.87 114 LYS A C 1
ATOM 864 O O . LYS A 1 135 ? 20.946 -29.891 -25.916 1.00 66.77 114 LYS A O 1
ATOM 870 N N . GLY A 1 136 ? 19.075 -29.051 -24.985 1.00 63.12 115 GLY A N 1
ATOM 871 C CA . GLY A 1 136 ? 19.354 -27.667 -25.363 1.00 64.12 115 GLY A CA 1
ATOM 872 C C . GLY A 1 136 ? 20.524 -27.116 -24.571 1.00 65.67 115 GLY A C 1
ATOM 873 O O . GLY A 1 136 ? 21.449 -26.547 -25.146 1.00 67.95 115 GLY A O 1
ATOM 874 N N . VAL A 1 137 ? 20.480 -27.303 -23.251 1.00 65.09 116 VAL A N 1
ATOM 875 C CA . VAL A 1 137 ? 21.581 -26.939 -22.355 1.00 66.56 116 VAL A CA 1
ATOM 876 C C . VAL A 1 137 ? 22.880 -27.618 -22.793 1.00 69.58 116 VAL A C 1
ATOM 877 O O . VAL A 1 137 ? 23.934 -26.966 -22.864 1.00 71.56 116 VAL A O 1
ATOM 881 N N . GLN A 1 138 ? 22.801 -28.912 -23.109 1.00 69.83 117 GLN A N 1
ATOM 882 C CA . GLN A 1 138 ? 23.976 -29.658 -23.561 1.00 72.85 117 GLN A CA 1
ATOM 883 C C . GLN A 1 138 ? 24.653 -28.993 -24.771 1.00 74.71 117 GLN A C 1
ATOM 884 O O . GLN A 1 138 ? 25.873 -28.838 -24.784 1.00 77.05 117 GLN A O 1
ATOM 890 N N . ILE A 1 139 ? 23.859 -28.583 -25.761 1.00 73.83 118 ILE A N 1
ATOM 891 C CA . ILE A 1 139 ? 24.387 -27.891 -26.946 1.00 75.91 118 ILE A CA 1
ATOM 892 C C . ILE A 1 139 ? 25.112 -26.582 -26.576 1.00 76.70 118 ILE A C 1
ATOM 893 O O . ILE A 1 139 ? 26.109 -26.213 -27.204 1.00 78.89 118 ILE A O 1
ATOM 898 N N . LEU A 1 140 ? 24.627 -25.906 -25.537 1.00 74.92 119 LEU A N 1
ATOM 899 C CA . LEU A 1 140 ? 25.277 -24.697 -25.030 1.00 75.71 119 LEU A CA 1
ATOM 900 C C . LEU A 1 140 ? 26.591 -25.011 -24.291 1.00 78.24 119 LEU A C 1
ATOM 901 O O . LEU A 1 140 ? 27.599 -24.332 -24.504 1.00 80.46 119 LEU A O 1
ATOM 906 N N . LYS A 1 141 ? 26.575 -26.043 -23.445 1.00 78.24 120 LYS A N 1
ATOM 907 C CA . LYS A 1 141 ? 27.774 -26.527 -22.748 1.00 80.81 120 LYS A CA 1
ATOM 908 C C . LYS A 1 141 ? 28.904 -26.813 -23.736 1.00 83.94 120 LYS A C 1
ATOM 909 O O . LYS A 1 141 ? 30.042 -26.378 -23.530 1.00 86.17 120 LYS A O 1
ATOM 915 N N . ASN A 1 142 ? 28.575 -27.544 -24.805 1.00 84.17 121 ASN A N 1
ATOM 916 C CA . ASN A 1 142 ? 29.542 -27.946 -25.836 1.00 87.03 121 ASN A CA 1
ATOM 917 C C . ASN A 1 142 ? 30.247 -26.781 -26.521 1.00 88.80 121 ASN A C 1
ATOM 918 O O . ASN A 1 142 ? 31.436 -26.866 -26.832 1.00 91.79 121 ASN A O 1
ATOM 923 N N . ALA A 1 143 ? 29.515 -25.696 -26.757 1.00 87.13 122 ALA A N 1
ATOM 924 C CA . ALA A 1 143 ? 30.082 -24.518 -27.414 1.00 88.87 122 ALA A CA 1
ATOM 925 C C . ALA A 1 143 ? 30.950 -23.673 -26.477 1.00 90.10 122 ALA A C 1
ATOM 926 O O . ALA A 1 143 ? 31.549 -22.681 -26.902 1.00 91.74 122 ALA A O 1
ATOM 928 N N . GLY A 1 144 ? 31.023 -24.079 -25.210 1.00 89.64 123 GLY A N 1
ATOM 929 C CA . GLY A 1 144 ? 31.733 -23.322 -24.182 1.00 90.95 123 GLY A CA 1
ATOM 930 C C . GLY A 1 144 ? 30.893 -22.216 -23.556 1.00 88.96 123 GLY A C 1
ATOM 931 O O . GLY A 1 144 ? 31.409 -21.399 -22.789 1.00 89.63 123 GLY A O 1
ATOM 932 N N . ILE A 1 145 ? 29.601 -22.187 -23.883 1.00 86.52 124 ILE A N 1
ATOM 933 C CA . ILE A 1 145 ? 28.695 -21.160 -23.364 1.00 84.65 124 ILE A CA 1
ATOM 934 C C . ILE A 1 145 ? 28.355 -21.452 -21.904 1.00 83.51 124 ILE A C 1
ATOM 935 O O . ILE A 1 145 ? 27.974 -22.575 -21.561 1.00 82.77 124 ILE A O 1
ATOM 940 N N . GLU A 1 146 ? 28.529 -20.440 -21.052 1.00 83.85 125 GLU A N 1
ATOM 941 C CA . GLU A 1 146 ? 28.114 -20.500 -19.651 1.00 82.79 125 GLU A CA 1
ATOM 942 C C . GLU A 1 146 ? 26.607 -20.727 -19.556 1.00 79.87 125 GLU A C 1
ATOM 943 O O . GLU A 1 146 ? 25.831 -19.988 -20.163 1.00 78.32 125 GLU A O 1
ATOM 949 N N . VAL A 1 147 ? 26.201 -21.755 -18.814 1.00 79.22 126 VAL A N 1
ATOM 950 C CA . VAL A 1 147 ? 24.779 -21.990 -18.541 1.00 77.25 126 VAL A CA 1
ATOM 951 C C . VAL A 1 147 ? 24.543 -22.175 -17.048 1.00 76.72 126 VAL A C 1
ATOM 952 O O . VAL A 1 147 ? 25.117 -23.070 -16.423 1.00 77.88 126 VAL A O 1
ATOM 956 N N . GLU A 1 148 ? 23.708 -21.317 -16.475 1.00 75.58 127 GLU A N 1
ATOM 957 C CA . GLU A 1 148 ? 23.173 -21.580 -15.146 1.00 74.91 127 GLU A CA 1
ATOM 958 C C . GLU A 1 148 ? 21.648 -21.593 -15.170 1.00 72.31 127 GLU A C 1
ATOM 959 O O . GLU A 1 148 ? 21.011 -20.812 -15.884 1.00 71.65 127 GLU A O 1
ATOM 965 N N . ILE A 1 149 ? 21.076 -22.497 -14.385 1.00 71.28 128 ILE A N 1
ATOM 966 C CA . ILE A 1 149 ? 19.666 -22.834 -14.487 1.00 68.68 128 ILE A CA 1
ATOM 967 C C . ILE A 1 149 ? 18.964 -22.731 -13.124 1.00 67.04 128 ILE A C 1
ATOM 968 O O . ILE A 1 149 ? 19.554 -23.059 -12.091 1.00 67.98 128 ILE A O 1
ATOM 973 N N . GLY A 1 150 ? 17.725 -22.229 -13.128 1.00 64.55 129 GLY A N 1
ATOM 974 C CA . GLY A 1 150 ? 16.900 -22.164 -11.919 1.00 62.45 129 GLY A CA 1
ATOM 975 C C . GLY A 1 150 ? 16.537 -20.780 -11.406 1.00 61.43 129 GLY A C 1
ATOM 976 O O . GLY A 1 150 ? 15.840 -20.660 -10.400 1.00 60.13 129 GLY A O 1
ATOM 977 N N . ILE A 1 151 ? 17.005 -19.738 -12.095 1.00 61.83 130 ILE A N 1
ATOM 978 C CA . ILE A 1 151 ? 16.782 -18.348 -11.677 1.00 61.01 130 ILE A CA 1
ATOM 979 C C . ILE A 1 151 ? 15.322 -17.947 -11.881 1.00 58.82 130 ILE A C 1
ATOM 980 O O . ILE A 1 151 ? 14.784 -18.072 -12.986 1.00 57.97 130 ILE A O 1
ATOM 985 N N . CYS A 1 152 ? 14.697 -17.476 -10.801 1.00 57.58 131 CYS A N 1
ATOM 986 C CA . CYS A 1 152 ? 13.251 -17.200 -10.743 1.00 55.67 131 CYS A CA 1
ATOM 987 C C . CYS A 1 152 ? 12.428 -18.318 -11.386 1.00 54.50 131 CYS A C 1
ATOM 988 O O . CYS A 1 152 ? 11.504 -18.048 -12.150 1.00 53.14 131 CYS A O 1
ATOM 991 N N . GLU A 1 153 ? 12.777 -19.566 -11.086 1.00 55.07 132 GLU A N 1
ATOM 992 C CA . GLU A 1 153 ? 12.051 -20.712 -11.636 1.00 54.59 132 GLU A CA 1
ATOM 993 C C . GLU A 1 153 ? 10.591 -20.756 -11.200 1.00 52.38 132 GLU A C 1
ATOM 994 O O . GLU A 1 153 ? 9.708 -20.981 -12.030 1.00 51.46 132 GLU A O 1
ATOM 1000 N N . ASP A 1 154 ? 10.351 -20.550 -9.903 1.00 51.96 133 ASP A N 1
ATOM 1001 C CA . ASP A 1 154 ? 8.999 -20.528 -9.341 1.00 50.21 133 ASP A CA 1
ATOM 1002 C C . ASP A 1 154 ? 8.089 -19.555 -10.089 1.00 48.21 133 ASP A C 1
ATOM 1003 O O . ASP A 1 154 ? 6.968 -19.898 -10.456 1.00 46.51 133 ASP A O 1
ATOM 1008 N N . LEU A 1 155 ? 8.584 -18.337 -10.292 1.00 47.73 134 LEU A N 1
ATOM 1009 C CA . LEU A 1 155 ? 7.807 -17.274 -10.929 1.00 45.64 134 LEU A CA 1
ATOM 1010 C C . LEU A 1 155 ? 7.598 -17.588 -12.410 1.00 44.49 134 LEU A C 1
ATOM 1011 O O . LEU A 1 155 ? 6.535 -17.308 -12.965 1.00 42.92 134 LEU A O 1
ATOM 1016 N N . ALA A 1 156 ? 8.614 -18.177 -13.042 1.00 44.03 135 ALA A N 1
ATOM 1017 C CA . ALA A 1 156 ? 8.526 -18.521 -14.455 1.00 43.35 135 ALA A CA 1
ATOM 1018 C C . ALA A 1 156 ? 7.568 -19.684 -14.697 1.00 41.84 135 ALA A C 1
ATOM 1019 O O . ALA A 1 156 ? 6.827 -19.680 -15.676 1.00 40.32 135 ALA A O 1
ATOM 1021 N N . ALA A 1 157 ? 7.581 -20.664 -13.793 1.00 41.50 136 ALA A N 1
ATOM 1022 C CA . ALA A 1 157 ? 6.664 -21.808 -13.845 1.00 40.76 136 ALA A CA 1
ATOM 1023 C C . ALA A 1 157 ? 5.190 -21.410 -13.871 1.00 39.30 136 ALA A C 1
ATOM 1024 O O . ALA A 1 157 ? 4.360 -22.091 -14.487 1.00 39.18 136 ALA A O 1
ATOM 1026 N N . LYS A 1 158 ? 4.874 -20.306 -13.204 1.00 38.34 137 LYS A N 1
ATOM 1027 C CA . LYS A 1 158 ? 3.528 -19.749 -13.185 1.00 37.25 137 LYS A CA 1
ATOM 1028 C C . LYS A 1 158 ? 3.058 -19.300 -14.576 1.00 36.27 137 LYS A C 1
ATOM 1029 O O . LYS A 1 158 ? 1.854 -19.157 -14.812 1.00 35.37 137 LYS A O 1
ATOM 1035 N N . LEU A 1 159 ? 4.018 -19.078 -15.476 1.00 35.65 138 LEU A N 1
ATOM 1036 C CA . LEU A 1 159 ? 3.748 -18.750 -16.874 1.00 35.38 138 LEU A CA 1
ATOM 1037 C C . LEU A 1 159 ? 3.158 -19.925 -17.668 1.00 33.52 138 LEU A C 1
ATOM 1038 O O . LEU A 1 159 ? 2.559 -19.724 -18.724 1.00 32.46 138 LEU A O 1
ATOM 1043 N N . ASN A 1 160 ? 3.370 -21.145 -17.185 1.00 32.86 139 ASN A N 1
ATOM 1044 C CA . ASN A 1 160 ? 3.099 -22.342 -17.987 1.00 32.55 139 ASN A CA 1
ATOM 1045 C C . ASN A 1 160 ? 2.616 -23.505 -17.133 1.00 32.17 139 ASN A C 1
ATOM 1046 O O . ASN A 1 160 ? 3.116 -24.625 -17.262 1.00 32.66 139 ASN A O 1
ATOM 1051 N N . GLN A 1 161 ? 1.652 -23.249 -16.252 1.00 30.29 140 GLN A N 1
ATOM 1052 C CA . GLN A 1 161 ? 1.168 -24.321 -15.389 1.00 30.47 140 GLN A CA 1
ATOM 1053 C C . GLN A 1 161 ? 0.720 -25.556 -16.162 1.00 29.90 140 GLN A C 1
ATOM 1054 O O . GLN A 1 161 ? 1.149 -26.661 -15.834 1.00 30.56 140 GLN A O 1
ATOM 1060 N N . GLY A 1 162 ? -0.109 -25.373 -17.188 1.00 28.59 141 GLY A N 1
ATOM 1061 C CA . GLY A 1 162 ? -0.562 -26.490 -18.025 1.00 29.29 141 GLY A CA 1
ATOM 1062 C C . GLY A 1 162 ? 0.527 -27.191 -18.827 1.00 30.71 141 GLY A C 1
ATOM 1063 O O . GLY A 1 162 ? 0.669 -28.415 -18.756 1.00 30.92 141 GLY A O 1
ATOM 1064 N N . PHE A 1 163 ? 1.277 -26.424 -19.615 1.00 31.31 142 PHE A N 1
ATOM 1065 C CA . PHE A 1 163 ? 2.336 -26.994 -20.461 1.00 33.59 142 PHE A CA 1
ATOM 1066 C C . PHE A 1 163 ? 3.357 -27.795 -19.649 1.00 34.44 142 PHE A C 1
ATOM 1067 O O . PHE A 1 163 ? 3.732 -28.901 -20.032 1.00 36.17 142 PHE A O 1
ATOM 1075 N N . LEU A 1 164 ? 3.817 -27.232 -18.537 1.00 34.94 143 LEU A N 1
ATOM 1076 C CA . LEU A 1 164 ? 4.818 -27.898 -17.689 1.00 35.94 143 LEU A CA 1
ATOM 1077 C C . LEU A 1 164 ? 4.277 -29.194 -17.092 1.00 35.70 143 LEU A C 1
ATOM 1078 O O . LEU A 1 164 ? 4.976 -30.208 -17.043 1.00 36.22 143 LEU A O 1
ATOM 1083 N N . LYS A 1 165 ? 3.028 -29.164 -16.646 1.00 34.37 144 LYS A N 1
ATOM 1084 C CA . LYS A 1 165 ? 2.399 -30.388 -16.122 1.00 33.96 144 LYS A CA 1
ATOM 1085 C C . LYS A 1 165 ? 2.184 -31.450 -17.204 1.00 34.80 144 LYS A C 1
ATOM 1086 O O . LYS A 1 165 ? 2.528 -32.632 -17.003 1.00 35.29 144 LYS A O 1
ATOM 1092 N N . ALA A 1 166 ? 1.622 -31.033 -18.341 1.00 34.19 145 ALA A N 1
ATOM 1093 C CA . ALA A 1 166 ? 1.261 -31.971 -19.405 1.00 35.01 145 ALA A CA 1
ATOM 1094 C C . ALA A 1 166 ? 2.488 -32.646 -20.004 1.00 36.66 145 ALA A C 1
ATOM 1095 O O . ALA A 1 166 ? 2.442 -33.819 -20.341 1.00 37.20 145 ALA A O 1
ATOM 1097 N N . MET A 1 167 ? 3.575 -31.892 -20.138 1.00 37.48 146 MET A N 1
ATOM 1098 C CA . MET A 1 167 ? 4.788 -32.402 -20.755 1.00 39.77 146 MET A CA 1
ATOM 1099 C C . MET A 1 167 ? 5.543 -33.339 -19.811 1.00 40.71 146 MET A C 1
ATOM 1100 O O . MET A 1 167 ? 6.221 -34.275 -20.256 1.00 41.54 146 MET A O 1
ATOM 1105 N N . SER A 1 168 ? 5.428 -33.077 -18.510 1.00 39.80 147 SER A N 1
ATOM 1106 C CA . SER A 1 168 ? 6.089 -33.920 -17.515 1.00 41.27 147 SER A CA 1
ATOM 1107 C C . SER A 1 168 ? 5.247 -35.130 -17.066 1.00 40.67 147 SER A C 1
ATOM 1108 O O . SER A 1 168 ? 5.810 -36.140 -16.632 1.00 41.97 147 SER A O 1
ATOM 1111 N N . THR A 1 169 ? 3.920 -35.062 -17.191 1.00 39.26 148 THR A N 1
ATOM 1112 C CA . THR A 1 169 ? 3.073 -36.172 -16.706 1.00 39.06 148 THR A CA 1
ATOM 1113 C C . THR A 1 169 ? 2.060 -36.747 -17.700 1.00 39.21 148 THR A C 1
ATOM 1114 O O . THR A 1 169 ? 1.423 -37.766 -17.408 1.00 39.41 148 THR A O 1
ATOM 1118 N N . GLY A 1 170 ? 1.865 -36.087 -18.838 1.00 39.07 149 GLY A N 1
ATOM 1119 C CA . GLY A 1 170 ? 0.839 -36.514 -19.798 1.00 39.53 149 GLY A CA 1
ATOM 1120 C C . GLY A 1 170 ? -0.599 -36.130 -19.440 1.00 39.01 149 GLY A C 1
ATOM 1121 O O . GLY A 1 170 ? -1.547 -36.569 -20.101 1.00 39.43 149 GLY A O 1
ATOM 1122 N N . MET A 1 171 ? -0.776 -35.328 -18.392 1.00 37.60 150 MET A N 1
ATOM 1123 C CA . MET A 1 171 ? -2.110 -34.876 -18.004 1.00 36.69 150 MET A CA 1
ATOM 1124 C C . MET A 1 171 ? -2.169 -33.357 -17.988 1.00 34.47 150 MET A C 1
ATOM 1125 O O . MET A 1 171 ? -1.231 -32.719 -17.533 1.00 33.76 150 MET A O 1
ATOM 1130 N N . PRO A 1 172 ? -3.277 -32.771 -18.482 1.00 33.12 151 PRO A N 1
ATOM 1131 C CA . PRO A 1 172 ? -3.346 -31.321 -18.500 1.00 31.81 151 PRO A CA 1
ATOM 1132 C C . PRO A 1 172 ? -3.572 -30.759 -17.088 1.00 30.60 151 PRO A C 1
ATOM 1133 O O . PRO A 1 172 ? -3.985 -31.496 -16.200 1.00 29.29 151 PRO A O 1
ATOM 1137 N N . TYR A 1 173 ? -3.282 -29.468 -16.904 1.00 29.21 152 TYR A N 1
ATOM 1138 C CA . TYR A 1 173 ? -3.669 -28.724 -15.692 1.00 28.05 152 TYR A CA 1
ATOM 1139 C C . TYR A 1 173 ? -5.142 -28.377 -15.811 1.00 26.86 152 TYR A C 1
ATOM 1140 O O . TYR A 1 173 ? -5.547 -27.772 -16.817 1.00 26.14 152 TYR A O 1
ATOM 1149 N N . VAL A 1 174 ? -5.941 -28.794 -14.820 1.00 25.67 153 VAL A N 1
ATOM 1150 C CA . VAL A 1 174 ? -7.389 -28.665 -14.901 1.00 25.19 153 VAL A CA 1
ATOM 1151 C C . VAL A 1 174 ? -7.962 -27.696 -13.856 1.00 24.71 153 VAL A C 1
ATOM 1152 O O . VAL A 1 174 ? -7.830 -27.915 -12.645 1.00 25.13 153 VAL A O 1
ATOM 1156 N N . ARG A 1 175 ? -8.649 -26.675 -14.346 1.00 24.41 154 ARG A N 1
ATOM 1157 C CA . ARG A 1 175 ? -9.321 -25.692 -13.505 1.00 23.79 154 ARG A CA 1
ATOM 1158 C C . ARG A 1 175 ? -10.819 -25.887 -13.570 1.00 23.81 154 ARG A C 1
ATOM 1159 O O . ARG A 1 175 ? -11.416 -25.941 -14.655 1.00 24.02 154 ARG A O 1
ATOM 1167 N N . LEU A 1 176 ? -11.426 -25.998 -12.393 1.00 23.08 155 LEU A N 1
ATOM 1168 C CA . LEU A 1 176 ? -12.839 -26.172 -12.302 1.00 22.34 155 LEU A CA 1
ATOM 1169 C C . LEU A 1 176 ? -13.442 -24.847 -11.879 1.00 21.80 155 LEU A C 1
ATOM 1170 O O . LEU A 1 176 ? -13.166 -24.336 -10.792 1.00 21.31 155 LEU A O 1
ATOM 1179 N N . LYS A 1 177 ? -14.279 -24.310 -12.738 1.00 21.52 156 LYS A N 1
ATOM 1180 C CA . LYS A 1 177 ? -15.043 -23.121 -12.387 1.00 21.85 156 LYS A CA 1
ATOM 1181 C C . LYS A 1 177 ? -16.413 -23.495 -11.845 1.00 22.28 156 LYS A C 1
ATOM 1182 O O . LYS A 1 177 ? -17.115 -24.321 -12.452 1.00 22.43 156 LYS A O 1
ATOM 1188 N N . VAL A 1 178 ? -16.799 -22.878 -10.722 1.00 22.09 157 VAL A N 1
ATOM 1189 C CA . VAL A 1 178 ? -18.155 -22.984 -10.190 1.00 22.93 157 VAL A CA 1
ATOM 1190 C C . VAL A 1 178 ? -18.684 -21.602 -9.757 1.00 21.64 157 VAL A C 1
ATOM 1191 O O . VAL A 1 178 ? -17.940 -20.724 -9.309 1.00 20.96 157 VAL A O 1
ATOM 1195 N N . ALA A 1 179 ? -19.981 -21.428 -9.898 1.00 22.05 158 ALA A N 1
ATOM 1196 C CA . ALA A 1 179 ? -20.646 -20.172 -9.513 1.00 22.18 158 ALA A CA 1
ATOM 1197 C C . ALA A 1 179 ? -21.797 -20.579 -8.650 1.00 22.81 158 ALA A C 1
ATOM 1198 O O . ALA A 1 179 ? -22.612 -21.449 -9.026 1.00 23.44 158 ALA A O 1
ATOM 1200 N N . SER A 1 180 ? -21.849 -20.011 -7.458 1.00 22.54 159 SER A N 1
ATOM 1201 C CA . SER A 1 180 ? -22.917 -20.379 -6.546 1.00 23.42 159 SER A CA 1
ATOM 1202 C C . SER A 1 180 ? -23.376 -19.221 -5.692 1.00 22.88 159 SER A C 1
ATOM 1203 O O . SER A 1 180 ? -22.733 -18.145 -5.624 1.00 22.25 159 SER A O 1
ATOM 1206 N N . SER A 1 181 ? -24.510 -19.451 -5.049 1.00 23.48 160 SER A N 1
ATOM 1207 C CA . SER A 1 181 ? -25.034 -18.539 -4.043 1.00 22.83 160 SER A CA 1
ATOM 1208 C C . SER A 1 181 ? -24.237 -18.780 -2.756 1.00 23.23 160 SER A C 1
ATOM 1209 O O . SER A 1 181 ? -23.450 -19.753 -2.660 1.00 22.62 160 SER A O 1
ATOM 1212 N N . LEU A 1 182 ? -24.473 -17.938 -1.756 1.00 23.81 161 LEU A N 1
ATOM 1213 C CA . LEU A 1 182 ? -23.795 -18.066 -0.464 1.00 24.31 161 LEU A CA 1
ATOM 1214 C C . LEU A 1 182 ? -24.139 -19.392 0.168 1.00 25.05 161 LEU A C 1
ATOM 1215 O O . LEU A 1 182 ? -23.290 -19.988 0.850 1.00 26.51 161 LEU A O 1
ATOM 1224 N N . ASP A 1 183 ? -25.367 -19.876 -0.055 1.00 24.39 162 ASP A N 1
ATOM 1225 C CA . ASP A 1 183 ? -25.733 -21.179 0.494 1.00 24.47 162 ASP A CA 1
ATOM 1226 C C . ASP A 1 183 ? -25.424 -22.359 -0.431 1.00 25.20 162 ASP A C 1
ATOM 1227 O O . ASP A 1 183 ? -26.016 -23.445 -0.293 1.00 25.15 162 ASP A O 1
ATOM 1232 N N . GLY A 1 184 ? -24.499 -22.135 -1.359 1.00 24.37 163 GLY A N 1
ATOM 1233 C CA . GLY A 1 184 ? -23.895 -23.217 -2.142 1.00 26.98 163 GLY A CA 1
ATOM 1234 C C . GLY A 1 184 ? -24.773 -23.798 -3.238 1.00 28.44 163 GLY A C 1
ATOM 1235 O O . GLY A 1 184 ? -24.582 -24.944 -3.626 1.00 28.03 163 GLY A O 1
ATOM 1236 N N . ARG A 1 185 ? -25.726 -23.002 -3.727 1.00 29.58 164 ARG A N 1
ATOM 1237 C CA . ARG A 1 185 ? -26.685 -23.437 -4.741 1.00 32.01 164 ARG A CA 1
ATOM 1238 C C . ARG A 1 185 ? -26.399 -22.799 -6.105 1.00 33.96 164 ARG A C 1
ATOM 1239 O O . ARG A 1 185 ? -25.870 -21.688 -6.185 1.00 32.24 164 ARG A O 1
ATOM 1247 N N . THR A 1 186 ? -26.750 -23.522 -7.172 1.00 37.41 165 THR A N 1
ATOM 1248 C CA . THR A 1 186 ? -26.451 -23.102 -8.554 1.00 40.80 165 THR A CA 1
ATOM 1249 C C . THR A 1 186 ? -27.689 -22.757 -9.390 1.00 42.51 165 THR A C 1
ATOM 1250 O O . THR A 1 186 ? -27.557 -22.250 -10.503 1.00 42.97 165 THR A O 1
ATOM 1254 N N . ALA A 1 187 ? -28.881 -23.051 -8.877 1.00 45.06 166 ALA A N 1
ATOM 1255 C CA . ALA A 1 187 ? -30.108 -22.863 -9.640 1.00 47.46 166 ALA A CA 1
ATOM 1256 C C . ALA A 1 187 ? -31.301 -23.242 -8.788 1.00 49.89 166 ALA A C 1
ATOM 1257 O O . ALA A 1 187 ? -31.149 -23.959 -7.804 1.00 50.35 166 ALA A O 1
ATOM 1259 N N . MET A 1 188 ? -32.491 -22.777 -9.162 1.00 52.12 167 MET A N 1
ATOM 1260 C CA . MET A 1 188 ? -33.719 -23.278 -8.545 1.00 55.06 167 MET A CA 1
ATOM 1261 C C . MET A 1 188 ? -33.990 -24.719 -8.999 1.00 56.43 167 MET A C 1
ATOM 1262 O O . MET A 1 188 ? -33.359 -25.194 -9.944 1.00 56.25 167 MET A O 1
ATOM 1267 N N . ALA A 1 189 ? -34.902 -25.411 -8.314 1.00 58.65 168 ALA A N 1
ATOM 1268 C CA . ALA A 1 189 ? -35.215 -26.824 -8.602 1.00 60.47 168 ALA A CA 1
ATOM 1269 C C . ALA A 1 189 ? -35.312 -27.110 -10.111 1.00 61.61 168 ALA A C 1
ATOM 1270 O O . ALA A 1 189 ? -34.715 -28.073 -10.612 1.00 61.27 168 ALA A O 1
ATOM 1272 N N . SER A 1 190 ? -36.060 -26.261 -10.820 1.00 63.29 169 SER A N 1
ATOM 1273 C CA . SER A 1 190 ? -36.000 -26.180 -12.280 1.00 64.30 169 SER A CA 1
ATOM 1274 C C . SER A 1 190 ? -34.973 -25.108 -12.647 1.00 63.93 169 SER A C 1
ATOM 1275 O O . SER A 1 190 ? -35.119 -23.949 -12.253 1.00 63.87 169 SER A O 1
ATOM 1278 N N . GLY A 1 191 ? -33.957 -25.509 -13.412 1.00 64.04 170 GLY A N 1
ATOM 1279 C CA . GLY A 1 191 ? -32.719 -24.747 -13.635 1.00 63.89 170 GLY A CA 1
ATOM 1280 C C . GLY A 1 191 ? -32.732 -23.258 -13.955 1.00 64.63 170 GLY A C 1
ATOM 1281 O O . GLY A 1 191 ? -31.775 -22.751 -14.547 1.00 63.93 170 GLY A O 1
ATOM 1282 N N . GLU A 1 192 ? -33.795 -22.555 -13.561 1.00 66.27 171 GLU A N 1
ATOM 1283 C CA . GLU A 1 192 ? -33.861 -21.091 -13.647 1.00 67.33 171 GLU A CA 1
ATOM 1284 C C . GLU A 1 192 ? -32.653 -20.427 -12.973 1.00 66.81 171 GLU A C 1
ATOM 1285 O O . GLU A 1 192 ? -32.299 -20.764 -11.835 1.00 66.63 171 GLU A O 1
ATOM 1291 N N . SER A 1 193 ? -32.032 -19.487 -13.689 1.00 67.15 172 SER A N 1
ATOM 1292 C CA . SER A 1 193 ? -30.849 -18.760 -13.214 1.00 66.56 172 SER A CA 1
ATOM 1293 C C . SER A 1 193 ? -30.935 -17.277 -13.582 1.00 67.07 172 SER A C 1
ATOM 1294 O O . SER A 1 193 ? -30.027 -16.495 -13.287 1.00 66.92 172 SER A O 1
ATOM 1297 N N . ILE A 1 196 ? -27.292 -14.942 -10.975 1.00 40.26 175 ILE A N 1
ATOM 1298 C CA . ILE A 1 196 ? -26.609 -15.255 -9.715 1.00 39.53 175 ILE A CA 1
ATOM 1299 C C . ILE A 1 196 ? -25.397 -14.336 -9.585 1.00 37.96 175 ILE A C 1
ATOM 1300 O O . ILE A 1 196 ? -25.479 -13.322 -8.873 1.00 38.32 175 ILE A O 1
ATOM 1305 N N . THR A 1 197 ? -24.314 -14.643 -10.305 1.00 36.20 176 THR A N 1
ATOM 1306 C CA . THR A 1 197 ? -23.145 -13.746 -10.341 1.00 35.21 176 THR A CA 1
ATOM 1307 C C . THR A 1 197 ? -23.265 -12.668 -11.438 1.00 34.26 176 THR A C 1
ATOM 1308 O O . THR A 1 197 ? -24.021 -12.824 -12.397 1.00 35.43 176 THR A O 1
ATOM 1312 N N . GLY A 1 198 ? -22.517 -11.581 -11.291 1.00 32.75 177 GLY A N 1
ATOM 1313 C CA . GLY A 1 198 ? -22.664 -10.404 -12.153 1.00 31.35 177 GLY A CA 1
ATOM 1314 C C . GLY A 1 198 ? -21.557 -10.243 -13.185 1.00 30.40 177 GLY A C 1
ATOM 1315 O O . GLY A 1 198 ? -20.748 -11.155 -13.416 1.00 28.09 177 GLY A O 1
ATOM 1316 N N . SER A 1 199 ? -21.498 -9.058 -13.778 1.00 29.78 178 SER A N 1
ATOM 1317 C CA . SER A 1 199 ? -20.637 -8.826 -14.948 1.00 29.67 178 SER A CA 1
ATOM 1318 C C . SER A 1 199 ? -19.143 -8.861 -14.630 1.00 27.55 178 SER A C 1
ATOM 1319 O O . SER A 1 199 ? -18.353 -9.288 -15.459 1.00 26.86 178 SER A O 1
ATOM 1322 N N . ALA A 1 200 ? -18.757 -8.419 -13.432 1.00 26.58 179 ALA A N 1
ATOM 1323 C CA . ALA A 1 200 ? -17.364 -8.457 -13.018 1.00 25.69 179 ALA A CA 1
ATOM 1324 C C . ALA A 1 200 ? -16.837 -9.899 -12.946 1.00 24.80 179 ALA A C 1
ATOM 1325 O O . ALA A 1 200 ? -15.736 -10.181 -13.430 1.00 24.49 179 ALA A O 1
ATOM 1327 N N . ALA A 1 201 ? -17.644 -10.812 -12.391 1.00 24.43 180 ALA A N 1
ATOM 1328 C CA . ALA A 1 201 ? -17.305 -12.230 -12.368 1.00 24.87 180 ALA A CA 1
ATOM 1329 C C . ALA A 1 201 ? -17.253 -12.783 -13.800 1.00 25.45 180 ALA A C 1
ATOM 1330 O O . ALA A 1 201 ? -16.340 -13.527 -14.151 1.00 24.35 180 ALA A O 1
ATOM 1332 N N . ARG A 1 202 ? -18.230 -12.391 -14.619 1.00 26.15 181 ARG A N 1
ATOM 1333 C CA . ARG A 1 202 ? -18.261 -12.796 -16.019 1.00 27.63 181 ARG A CA 1
ATOM 1334 C C . ARG A 1 202 ? -16.993 -12.387 -16.772 1.00 26.63 181 ARG A C 1
ATOM 1335 O O . ARG A 1 202 ? -16.426 -13.197 -17.530 1.00 26.24 181 ARG A O 1
ATOM 1343 N N . GLN A 1 203 ? -16.544 -11.142 -16.558 1.00 25.41 182 GLN A N 1
ATOM 1344 C CA . GLN A 1 203 ? -15.285 -10.689 -17.171 1.00 24.69 182 GLN A CA 1
ATOM 1345 C C . GLN A 1 203 ? -14.104 -11.511 -16.674 1.00 23.72 182 GLN A C 1
ATOM 1346 O O . GLN A 1 203 ? -13.212 -11.834 -17.457 1.00 23.57 182 GLN A O 1
ATOM 1352 N N . ASP A 1 204 ? -14.073 -11.815 -15.371 1.00 23.11 183 ASP A N 1
ATOM 1353 C CA . ASP A 1 204 ? -12.966 -12.594 -14.817 1.00 22.62 183 ASP A CA 1
ATOM 1354 C C . ASP A 1 204 ? -12.877 -13.959 -15.494 1.00 22.31 183 ASP A C 1
ATOM 1355 O O . ASP A 1 204 ? -11.781 -14.460 -15.774 1.00 22.73 183 ASP A O 1
ATOM 1360 N N . VAL A 1 205 ? -14.037 -14.572 -15.731 1.00 22.32 184 VAL A N 1
ATOM 1361 C CA . VAL A 1 205 ? -14.109 -15.883 -16.397 1.00 22.30 184 VAL A CA 1
ATOM 1362 C C . VAL A 1 205 ? -13.488 -15.860 -17.800 1.00 23.34 184 VAL A C 1
ATOM 1363 O O . VAL A 1 205 ? -12.907 -16.847 -18.244 1.00 23.46 184 VAL A O 1
ATOM 1367 N N . GLN A 1 206 ? -13.620 -14.729 -18.493 1.00 23.99 185 GLN A N 1
ATOM 1368 C CA . GLN A 1 206 ? -12.978 -14.553 -19.802 1.00 24.89 185 GLN A CA 1
ATOM 1369 C C . GLN A 1 206 ? -11.470 -14.854 -19.774 1.00 25.46 185 GLN A C 1
ATOM 1370 O O . GLN A 1 206 ? -10.951 -15.497 -20.685 1.00 25.83 185 GLN A O 1
ATOM 1376 N N . HIS A 1 207 ? -10.780 -14.352 -18.756 1.00 25.41 186 HIS A N 1
ATOM 1377 C CA . HIS A 1 207 ? -9.366 -14.622 -18.582 1.00 26.29 186 HIS A CA 1
ATOM 1378 C C . HIS A 1 207 ? -9.098 -16.134 -18.474 1.00 26.28 186 HIS A C 1
ATOM 1379 O O . HIS A 1 207 ? -8.220 -16.663 -19.151 1.00 25.92 186 HIS A O 1
ATOM 1386 N N . TRP A 1 208 ? -9.872 -16.827 -17.640 1.00 25.24 187 TRP A N 1
ATOM 1387 C CA . TRP A 1 208 ? -9.651 -18.252 -17.416 1.00 24.87 187 TRP A CA 1
ATOM 1388 C C . TRP A 1 208 ? -9.905 -19.020 -18.706 1.00 25.27 187 TRP A C 1
ATOM 1389 O O . TRP A 1 208 ? -9.146 -19.928 -19.052 1.00 25.26 187 TRP A O 1
ATOM 1400 N N . ARG A 1 209 ? -10.939 -18.623 -19.442 1.00 25.21 188 ARG A N 1
ATOM 1401 C CA . ARG A 1 209 ? -11.232 -19.277 -20.732 1.00 26.31 188 ARG A CA 1
ATOM 1402 C C . ARG A 1 209 ? -10.081 -19.053 -21.720 1.00 26.74 188 ARG A C 1
ATOM 1403 O O . ARG A 1 209 ? -9.687 -19.963 -22.470 1.00 26.94 188 ARG A O 1
ATOM 1411 N N . ALA A 1 210 ? -9.521 -17.841 -21.701 1.00 26.84 189 ALA A N 1
ATOM 1412 C CA . ALA A 1 210 ? -8.541 -17.445 -22.709 1.00 27.05 189 ALA A CA 1
ATOM 1413 C C . ALA A 1 210 ? -7.148 -18.048 -22.517 1.00 27.22 189 ALA A C 1
ATOM 1414 O O . ALA A 1 210 ? -6.341 -18.026 -23.454 1.00 27.88 189 ALA A O 1
ATOM 1416 N N . ILE A 1 211 ? -6.853 -18.571 -21.327 1.00 25.82 190 ILE A N 1
ATOM 1417 C CA . ILE A 1 211 ? -5.605 -19.342 -21.162 1.00 25.87 190 ILE A CA 1
ATOM 1418 C C . ILE A 1 211 ? -5.814 -20.859 -21.330 1.00 25.72 190 ILE A C 1
ATOM 1419 O O . ILE A 1 211 ? -4.865 -21.640 -21.209 1.00 25.54 190 ILE A O 1
ATOM 1424 N N . SER A 1 212 ? -7.049 -21.277 -21.606 1.00 25.34 191 SER A N 1
ATOM 1425 C CA . SER A 1 212 ? -7.366 -22.701 -21.707 1.00 25.92 191 SER A CA 1
ATOM 1426 C C . SER A 1 212 ? -7.388 -23.216 -23.142 1.00 26.72 191 SER A C 1
ATOM 1427 O O . SER A 1 212 ? -7.975 -22.586 -24.011 1.00 27.33 191 SER A O 1
ATOM 1430 N N . GLY A 1 213 ? -6.786 -24.384 -23.367 1.00 27.41 192 GLY A N 1
ATOM 1431 C CA . GLY A 1 213 ? -6.885 -25.095 -24.657 1.00 28.28 192 GLY A CA 1
ATOM 1432 C C . GLY A 1 213 ? -8.272 -25.671 -24.896 1.00 27.72 192 GLY A C 1
ATOM 1433 O O . GLY A 1 213 ? -8.694 -25.854 -26.043 1.00 27.91 192 GLY A O 1
ATOM 1434 N N . ALA A 1 214 ? -8.990 -25.946 -23.809 1.00 26.66 193 ALA A N 1
ATOM 1435 C CA . ALA A 1 214 ? -10.353 -26.489 -23.900 1.00 26.37 193 ALA A CA 1
ATOM 1436 C C . ALA A 1 214 ? -11.218 -26.031 -22.748 1.00 25.75 193 ALA A C 1
ATOM 1437 O O . ALA A 1 214 ? -10.760 -25.959 -21.603 1.00 25.28 193 ALA A O 1
ATOM 1439 N N . VAL A 1 215 ? -12.475 -25.726 -23.054 1.00 25.91 194 VAL A N 1
ATOM 1440 C CA . VAL A 1 215 ? -13.477 -25.592 -22.007 1.00 25.99 194 VAL A CA 1
ATOM 1441 C C . VAL A 1 215 ? -14.358 -26.832 -22.085 1.00 26.70 194 VAL A C 1
ATOM 1442 O O . VAL A 1 215 ? -14.935 -27.127 -23.139 1.00 27.87 194 VAL A O 1
ATOM 1446 N N . ILE A 1 216 ? -14.454 -27.561 -20.980 1.00 26.94 195 ILE A N 1
ATOM 1447 C CA . ILE A 1 216 ? -15.285 -28.770 -20.928 1.00 27.16 195 ILE A CA 1
ATOM 1448 C C . ILE A 1 216 ? -16.614 -28.484 -20.257 1.00 27.35 195 ILE A C 1
ATOM 1449 O O . ILE A 1 216 ? -16.661 -27.856 -19.179 1.00 26.89 195 ILE A O 1
ATOM 1454 N N . THR A 1 217 ? -17.694 -28.927 -20.893 1.00 27.12 196 THR A N 1
ATOM 1455 C CA . THR A 1 217 ? -19.021 -28.810 -20.290 1.00 27.67 196 THR A CA 1
ATOM 1456 C C . THR A 1 217 ? -19.841 -30.058 -20.583 1.00 28.07 196 THR A C 1
ATOM 1457 O O . THR A 1 217 ? -19.409 -30.911 -21.348 1.00 28.03 196 THR A O 1
ATOM 1461 N N . GLY A 1 218 ? -21.012 -30.173 -19.967 1.00 28.09 197 GLY A N 1
ATOM 1462 C CA . GLY A 1 218 ? -21.878 -31.316 -20.232 1.00 28.72 197 GLY A CA 1
ATOM 1463 C C . GLY A 1 218 ? -23.048 -30.861 -21.080 1.00 29.99 197 GLY A C 1
ATOM 1464 O O . GLY A 1 218 ? -23.372 -29.658 -21.128 1.00 29.64 197 GLY A O 1
ATOM 1465 N N . ILE A 1 219 ? -23.692 -31.818 -21.739 1.00 30.70 198 ILE A N 1
ATOM 1466 C CA . ILE A 1 219 ? -24.878 -31.530 -22.530 1.00 31.67 198 ILE A CA 1
ATOM 1467 C C . ILE A 1 219 ? -25.966 -30.742 -21.746 1.00 31.83 198 ILE A C 1
ATOM 1468 O O . ILE A 1 219 ? -26.599 -29.835 -22.307 1.00 31.72 198 ILE A O 1
ATOM 1473 N N . ASP A 1 220 ? -26.163 -31.080 -20.468 1.00 31.57 199 ASP A N 1
ATOM 1474 C CA . ASP A 1 220 ? -27.193 -30.427 -19.639 1.00 33.13 199 ASP A CA 1
ATOM 1475 C C . ASP A 1 220 ? -27.072 -28.903 -19.637 1.00 32.65 199 ASP A C 1
ATOM 1476 O O . ASP A 1 220 ? -28.087 -28.203 -19.759 1.00 33.57 199 ASP A O 1
ATOM 1481 N N . THR A 1 221 ? -25.834 -28.418 -19.517 1.00 31.31 200 THR A N 1
ATOM 1482 C CA . THR A 1 221 ? -25.501 -26.991 -19.505 1.00 32.12 200 THR A CA 1
ATOM 1483 C C . THR A 1 221 ? -25.796 -26.342 -20.857 1.00 32.79 200 THR A C 1
ATOM 1484 O O . THR A 1 221 ? -26.378 -25.247 -20.914 1.00 33.29 200 THR A O 1
ATOM 1488 N N . VAL A 1 222 ? -25.398 -27.020 -21.933 1.00 33.42 201 VAL A N 1
ATOM 1489 C CA . VAL A 1 222 ? -25.630 -26.544 -23.289 1.00 34.77 201 VAL A CA 1
ATOM 1490 C C . VAL A 1 222 ? -27.125 -26.412 -23.577 1.00 36.44 201 VAL A C 1
ATOM 1491 O O . VAL A 1 222 ? -27.561 -25.422 -24.168 1.00 36.87 201 VAL A O 1
ATOM 1495 N N . ILE A 1 223 ? -27.900 -27.420 -23.184 1.00 37.35 202 ILE A N 1
ATOM 1496 C CA . ILE A 1 223 ? -29.345 -27.370 -23.356 1.00 39.64 202 ILE A CA 1
ATOM 1497 C C . ILE A 1 223 ? -29.969 -26.252 -22.490 1.00 39.83 202 ILE A C 1
ATOM 1498 O O . ILE A 1 223 ? -30.722 -25.430 -22.996 1.00 40.44 202 ILE A O 1
ATOM 1503 N N . ALA A 1 224 ? -29.621 -26.206 -21.206 1.00 39.62 203 ALA A N 1
ATOM 1504 C CA . ALA A 1 224 ? -30.207 -25.224 -20.270 1.00 40.47 203 ALA A CA 1
ATOM 1505 C C . ALA A 1 224 ? -29.838 -23.770 -20.573 1.00 41.21 203 ALA A C 1
ATOM 1506 O O . ALA A 1 224 ? -30.709 -22.885 -20.570 1.00 42.01 203 ALA A O 1
ATOM 1508 N N . ASP A 1 225 ? -28.555 -23.532 -20.842 1.00 41.29 204 ASP A N 1
ATOM 1509 C CA . ASP A 1 225 ? -28.023 -22.174 -20.991 1.00 42.19 204 ASP A CA 1
ATOM 1510 C C . ASP A 1 225 ? -27.876 -21.700 -22.431 1.00 43.00 204 ASP A C 1
ATOM 1511 O O . ASP A 1 225 ? -27.940 -20.490 -22.688 1.00 43.02 204 ASP A O 1
ATOM 1516 N N . ASP A 1 226 ? -27.661 -22.643 -23.357 1.00 43.50 205 ASP A N 1
ATOM 1517 C CA . ASP A 1 226 ? -27.302 -22.333 -24.753 1.00 44.36 205 ASP A CA 1
ATOM 1518 C C . ASP A 1 226 ? -26.043 -21.449 -24.816 1.00 43.73 205 ASP A C 1
ATOM 1519 O O . ASP A 1 226 ? -25.964 -20.493 -25.588 1.00 44.05 205 ASP A O 1
ATOM 1524 N N . CYS A 1 227 ? -25.053 -21.802 -24.001 1.00 42.82 206 CYS A N 1
ATOM 1525 C CA . CYS A 1 227 ? -23.805 -21.040 -23.860 1.00 42.59 206 CYS A CA 1
ATOM 1526 C C . CYS A 1 227 ? -22.866 -21.196 -25.059 1.00 42.39 206 CYS A C 1
ATOM 1527 O O . CYS A 1 227 ? -23.007 -22.135 -25.843 1.00 42.38 206 CYS A O 1
ATOM 1530 N N . GLN A 1 228 ? -21.911 -20.274 -25.201 1.00 41.21 207 GLN A N 1
ATOM 1531 C CA . GLN A 1 228 ? -20.887 -20.403 -26.245 1.00 40.98 207 GLN A CA 1
ATOM 1532 C C . GLN A 1 228 ? -19.547 -20.812 -25.676 1.00 38.72 207 GLN A C 1
ATOM 1533 O O . GLN A 1 228 ? -18.755 -21.459 -26.353 1.00 39.11 207 GLN A O 1
ATOM 1539 N N . LEU A 1 229 ? -19.290 -20.402 -24.440 1.00 36.15 208 LEU A N 1
ATOM 1540 C CA . LEU A 1 229 ? -18.062 -20.763 -23.728 1.00 34.27 208 LEU A CA 1
ATOM 1541 C C . LEU A 1 229 ? -16.797 -20.294 -24.434 1.00 33.82 208 LEU A C 1
ATOM 1542 O O . LEU A 1 229 ? -15.724 -20.871 -24.278 1.00 33.47 208 LEU A O 1
ATOM 1547 N N . ASN A 1 230 ? -16.923 -19.213 -25.189 1.00 33.58 209 ASN A N 1
ATOM 1548 C CA . ASN A 1 230 ? -15.794 -18.681 -25.941 1.00 33.67 209 ASN A CA 1
ATOM 1549 C C . ASN A 1 230 ? -15.244 -17.400 -25.324 1.00 32.27 209 ASN A C 1
ATOM 1550 O O . ASN A 1 230 ? -15.720 -16.954 -24.282 1.00 31.49 209 ASN A O 1
ATOM 1555 N N . VAL A 1 231 ? -14.228 -16.828 -25.958 1.00 32.33 210 VAL A N 1
ATOM 1556 C CA . VAL A 1 231 ? -13.610 -15.591 -25.489 1.00 31.41 210 VAL A CA 1
ATOM 1557 C C . VAL A 1 231 ? -14.081 -14.442 -26.389 1.00 33.01 210 VAL A C 1
ATOM 1558 O O . VAL A 1 231 ? -13.860 -14.471 -27.608 1.00 33.11 210 VAL A O 1
ATOM 1562 N N . ARG A 1 232 ? -14.747 -13.454 -25.783 1.00 32.45 211 ARG A N 1
ATOM 1563 C CA . ARG A 1 232 ? -15.293 -12.303 -26.515 1.00 33.80 211 ARG A CA 1
ATOM 1564 C C . ARG A 1 232 ? -14.805 -10.950 -25.978 1.00 33.46 211 ARG A C 1
ATOM 1565 O O . ARG A 1 232 ? -15.023 -9.925 -26.613 1.00 34.51 211 ARG A O 1
ATOM 1573 N N . SER A 1 233 ? -14.154 -10.945 -24.815 1.00 31.90 212 SER A N 1
ATOM 1574 C CA . SER A 1 233 ? -13.818 -9.697 -24.137 1.00 31.95 212 SER A CA 1
ATOM 1575 C C . SER A 1 233 ? -12.619 -9.833 -23.221 1.00 30.65 212 SER A C 1
ATOM 1576 O O . SER A 1 233 ? -12.675 -10.586 -22.261 1.00 30.04 212 SER A O 1
ATOM 1579 N N . LEU A 1 234 ? -11.552 -9.081 -23.487 1.00 31.34 213 LEU A N 1
ATOM 1580 C CA . LEU A 1 234 ? -10.361 -9.099 -22.622 1.00 31.17 213 LEU A CA 1
ATOM 1581 C C . LEU A 1 234 ? -9.734 -7.720 -22.459 1.00 32.22 213 LEU A C 1
ATOM 1582 O O . LEU A 1 234 ? -9.731 -6.932 -23.396 1.00 33.60 213 LEU A O 1
ATOM 1587 N N . HIS A 1 235 ? -9.188 -7.447 -21.274 1.00 32.43 214 HIS A N 1
ATOM 1588 C CA . HIS A 1 235 ? -8.441 -6.208 -21.006 1.00 34.24 214 HIS A CA 1
ATOM 1589 C C . HIS A 1 235 ? -7.166 -6.137 -21.824 1.00 35.72 214 HIS A C 1
ATOM 1590 O O . HIS A 1 235 ? -6.351 -7.081 -21.818 1.00 35.65 214 HIS A O 1
ATOM 1597 N N . ASN A 1 236 ? -7.013 -5.030 -22.548 1.00 37.13 215 ASN A N 1
ATOM 1598 C CA . ASN A 1 236 ? -5.778 -4.702 -23.254 1.00 38.95 215 ASN A CA 1
ATOM 1599 C C . ASN A 1 236 ? -5.330 -5.703 -24.300 1.00 38.82 215 ASN A C 1
ATOM 1600 O O . ASN A 1 236 ? -4.164 -5.719 -24.669 1.00 39.67 215 ASN A O 1
ATOM 1605 N N . ILE A 1 237 ? -6.264 -6.526 -24.777 1.00 38.05 216 ILE A N 1
ATOM 1606 C CA . ILE A 1 237 ? -5.986 -7.536 -25.787 1.00 38.68 216 ILE A CA 1
ATOM 1607 C C . ILE A 1 237 ? -7.067 -7.520 -26.855 1.00 39.50 216 ILE A C 1
ATOM 1608 O O . ILE A 1 237 ? -8.255 -7.564 -26.533 1.00 39.46 216 ILE A O 1
ATOM 1613 N N . ASP A 1 238 ? -6.644 -7.469 -28.116 1.00 40.88 217 ASP A N 1
ATOM 1614 C CA . ASP A 1 238 ? -7.528 -7.629 -29.261 1.00 42.26 217 ASP A CA 1
ATOM 1615 C C . ASP A 1 238 ? -7.961 -9.090 -29.363 1.00 41.60 217 ASP A C 1
ATOM 1616 O O . ASP A 1 238 ? -7.135 -10.003 -29.510 1.00 40.60 217 ASP A O 1
ATOM 1621 N N . ILE A 1 239 ? -9.270 -9.290 -29.303 1.00 41.58 218 ILE A N 1
ATOM 1622 C CA . ILE A 1 239 ? -9.852 -10.628 -29.340 1.00 41.86 218 ILE A CA 1
ATOM 1623 C C . ILE A 1 239 ? -9.498 -11.461 -30.579 1.00 42.75 218 ILE A C 1
ATOM 1624 O O . ILE A 1 239 ? -9.482 -12.685 -30.508 1.00 42.25 218 ILE A O 1
ATOM 1629 N N . GLU A 1 240 ? -9.166 -10.797 -31.687 1.00 44.31 219 GLU A N 1
ATOM 1630 C CA . GLU A 1 240 ? -8.771 -11.498 -32.918 1.00 45.54 219 GLU A CA 1
ATOM 1631 C C . GLU A 1 240 ? -7.422 -12.221 -32.784 1.00 44.70 219 GLU A C 1
ATOM 1632 O O . GLU A 1 240 ? -7.163 -13.187 -33.496 1.00 45.27 219 GLU A O 1
ATOM 1638 N N . THR A 1 241 ? -6.580 -11.769 -31.857 1.00 43.28 220 THR A N 1
ATOM 1639 C CA . THR A 1 241 ? -5.278 -12.400 -31.622 1.00 42.41 220 THR A CA 1
ATOM 1640 C C . THR A 1 241 ? -5.355 -13.595 -30.658 1.00 40.73 220 THR A C 1
ATOM 1641 O O . THR A 1 241 ? -4.388 -14.345 -30.517 1.00 40.71 220 THR A O 1
ATOM 1645 N N . VAL A 1 242 ? -6.494 -13.767 -29.997 1.00 38.92 221 VAL A N 1
ATOM 1646 C CA . VAL A 1 242 ? -6.676 -14.871 -29.053 1.00 37.69 221 VAL A CA 1
ATOM 1647 C C . VAL A 1 242 ? -6.769 -16.229 -29.755 1.00 38.21 221 VAL A C 1
ATOM 1648 O O . VAL A 1 242 ? -7.522 -16.385 -30.724 1.00 39.03 221 VAL A O 1
ATOM 1652 N N . ALA A 1 243 ? -5.983 -17.194 -29.274 1.00 38.16 222 ALA A N 1
ATOM 1653 C CA . ALA A 1 243 ? -6.163 -18.592 -29.633 1.00 38.23 222 ALA A CA 1
ATOM 1654 C C . ALA A 1 243 ? -7.280 -19.185 -28.778 1.00 36.78 222 ALA A C 1
ATOM 1655 O O . ALA A 1 243 ? -7.088 -19.494 -27.589 1.00 35.70 222 ALA A O 1
ATOM 1657 N N . GLN A 1 244 ? -8.452 -19.317 -29.399 1.00 36.40 223 GLN A N 1
ATOM 1658 C CA . GLN A 1 244 ? -9.683 -19.711 -28.713 1.00 35.34 223 GLN A CA 1
ATOM 1659 C C . GLN A 1 244 ? -9.607 -21.121 -28.152 1.00 34.01 223 GLN A C 1
ATOM 1660 O O . GLN A 1 244 ? -9.052 -21.994 -28.783 1.00 34.84 223 GLN A O 1
ATOM 1666 N N . PRO A 1 245 ? -10.188 -21.342 -26.958 1.00 32.45 224 PRO A N 1
ATOM 1667 C CA . PRO A 1 245 ? -10.364 -22.698 -26.429 1.00 31.51 224 PRO A CA 1
ATOM 1668 C C . PRO A 1 245 ? -11.311 -23.519 -27.304 1.00 31.73 224 PRO A C 1
ATOM 1669 O O . PRO A 1 245 ? -12.251 -22.958 -27.865 1.00 31.40 224 PRO A O 1
ATOM 1673 N N . LYS A 1 246 ? -11.049 -24.823 -27.433 1.00 32.14 225 LYS A N 1
ATOM 1674 C CA . LYS A 1 246 ? -12.019 -25.760 -28.018 1.00 32.81 225 LYS A CA 1
ATOM 1675 C C . LYS A 1 246 ? -13.121 -25.957 -26.992 1.00 31.89 225 LYS A C 1
ATOM 1676 O O . LYS A 1 246 ? -12.868 -25.900 -25.800 1.00 31.50 225 LYS A O 1
ATOM 1682 N N . ARG A 1 247 ? -14.349 -26.132 -27.457 1.00 31.80 226 ARG A N 1
ATOM 1683 C CA . ARG A 1 247 ? -15.466 -26.390 -26.587 1.00 30.90 226 ARG A CA 1
ATOM 1684 C C . ARG A 1 247 ? -15.745 -27.877 -26.636 1.00 31.40 226 ARG A C 1
ATOM 1685 O O . ARG A 1 247 ? -16.065 -28.413 -27.702 1.00 32.00 226 ARG A O 1
ATOM 1693 N N . VAL A 1 248 ? -15.568 -28.542 -25.494 1.00 29.99 227 VAL A N 1
ATOM 1694 C CA . VAL A 1 248 ? -15.663 -30.002 -25.407 1.00 30.04 227 VAL A CA 1
ATOM 1695 C C . VAL A 1 248 ? -16.950 -30.304 -24.683 1.00 29.60 227 VAL A C 1
ATOM 1696 O O . VAL A 1 248 ? -17.130 -29.875 -23.541 1.00 28.62 227 VAL A O 1
ATOM 1700 N N . ILE A 1 249 ? -17.857 -30.994 -25.372 1.00 29.60 228 ILE A N 1
ATOM 1701 C CA . ILE A 1 249 ? -19.168 -31.285 -24.838 1.00 29.18 228 ILE A CA 1
ATOM 1702 C C . ILE A 1 249 ? -19.326 -32.777 -24.563 1.00 29.94 228 ILE A C 1
ATOM 1703 O O . ILE A 1 249 ? -19.206 -33.618 -25.473 1.00 30.11 228 ILE A O 1
ATOM 1708 N N . LEU A 1 250 ? -19.593 -33.106 -23.306 1.00 29.36 229 LEU A N 1
ATOM 1709 C CA . LEU A 1 250 ? -19.770 -34.506 -22.931 1.00 30.01 229 LEU A CA 1
ATOM 1710 C C . LEU A 1 250 ? -21.241 -34.838 -23.075 1.00 29.90 229 LEU A C 1
ATOM 1711 O O . LEU A 1 250 ? -22.074 -34.281 -22.370 1.00 29.51 229 LEU A O 1
ATOM 1716 N N . ASP A 1 251 ? -21.556 -35.727 -24.011 1.00 30.36 230 ASP A N 1
ATOM 1717 C CA . ASP A 1 251 ? -22.928 -35.889 -24.448 1.00 30.63 230 ASP A CA 1
ATOM 1718 C C . ASP A 1 251 ? -23.197 -37.361 -24.738 1.00 31.12 230 ASP A C 1
ATOM 1719 O O . ASP A 1 251 ? -23.271 -37.798 -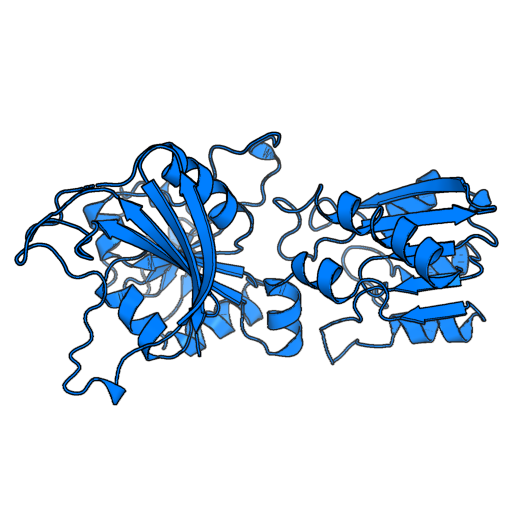25.898 1.00 30.89 230 ASP A O 1
ATOM 1724 N N . ARG A 1 252 ? -23.341 -38.131 -23.664 1.00 31.27 231 ARG A N 1
ATOM 1725 C CA . ARG A 1 252 ? -23.262 -39.593 -23.769 1.00 32.92 231 ARG A CA 1
ATOM 1726 C C . ARG A 1 252 ? -24.425 -40.230 -24.547 1.00 33.54 231 ARG A C 1
ATOM 1727 O O . ARG A 1 252 ? -24.306 -41.347 -25.042 1.00 34.01 231 ARG A O 1
ATOM 1735 N N . ARG A 1 253 ? -25.538 -39.505 -24.652 1.00 33.26 232 ARG A N 1
ATOM 1736 C CA . ARG A 1 253 ? -26.701 -39.973 -25.406 1.00 34.43 232 ARG A CA 1
ATOM 1737 C C . ARG A 1 253 ? -26.834 -39.278 -26.769 1.00 34.32 232 ARG A C 1
ATOM 1738 O O . ARG A 1 253 ? -27.798 -39.511 -27.508 1.00 34.52 232 ARG A O 1
ATOM 1746 N N . GLY A 1 254 ? -25.845 -38.453 -27.101 1.00 33.15 233 GLY A N 1
ATOM 1747 C CA . GLY A 1 254 ? -25.806 -37.741 -28.379 1.00 34.62 233 GLY A CA 1
ATOM 1748 C C . GLY A 1 254 ? -26.981 -36.798 -28.582 1.00 35.58 233 GLY A C 1
ATOM 1749 O O . GLY A 1 254 ? -27.601 -36.796 -29.633 1.00 36.57 233 GLY A O 1
ATOM 1750 N N . ARG A 1 255 ? -27.293 -36.007 -27.564 1.00 35.54 234 ARG A N 1
ATOM 1751 C CA . ARG A 1 255 ? -28.464 -35.127 -27.603 1.00 37.21 234 ARG A CA 1
ATOM 1752 C C . ARG A 1 255 ? -28.202 -33.686 -28.067 1.00 37.44 234 ARG A C 1
ATOM 1753 O O . ARG A 1 255 ? -29.149 -32.891 -28.153 1.00 38.70 234 ARG A O 1
ATOM 1761 N N . LEU A 1 256 ? -26.947 -33.332 -28.348 1.00 36.62 235 LEU A N 1
ATOM 1762 C CA . LEU A 1 256 ? -26.629 -31.958 -28.762 1.00 36.96 235 LEU A CA 1
ATOM 1763 C C . LEU A 1 256 ? -27.506 -31.525 -29.943 1.00 38.89 235 LEU A C 1
ATOM 1764 O O . LEU A 1 256 ? -27.458 -32.136 -31.017 1.00 39.81 235 LEU A O 1
ATOM 1769 N N . PRO A 1 257 ? -28.335 -30.491 -29.729 1.00 39.20 236 PRO A N 1
ATOM 1770 C CA . PRO A 1 257 ? -29.176 -30.000 -30.818 1.00 40.93 236 PRO A CA 1
ATOM 1771 C C . PRO A 1 257 ? -28.305 -29.281 -31.844 1.00 41.50 236 PRO A C 1
ATOM 1772 O O . PRO A 1 257 ? -27.399 -28.522 -31.472 1.00 39.87 236 PRO A O 1
ATOM 1776 N N . LEU A 1 258 ? -28.568 -29.543 -33.118 1.00 43.23 237 LEU A N 1
ATOM 1777 C CA . LEU A 1 258 ? -27.811 -28.926 -34.199 1.00 45.06 237 LEU A CA 1
ATOM 1778 C C . LEU A 1 258 ? -27.947 -27.391 -34.217 1.00 45.42 237 LEU A C 1
ATOM 1779 O O . LEU A 1 258 ? -27.058 -26.695 -34.691 1.00 45.36 237 LEU A O 1
ATOM 1784 N N . THR A 1 259 ? -29.039 -26.878 -33.654 1.00 46.12 238 THR A N 1
ATOM 1785 C CA . THR A 1 259 ? -29.292 -25.438 -33.604 1.00 46.78 238 THR A CA 1
ATOM 1786 C C . THR A 1 259 ? -28.634 -24.760 -32.404 1.00 45.61 238 THR A C 1
ATOM 1787 O O . THR A 1 259 ? -28.815 -23.563 -32.222 1.00 45.25 238 THR A O 1
ATOM 1791 N N . ALA A 1 260 ? -27.897 -25.513 -31.580 1.00 44.70 239 ALA A N 1
ATOM 1792 C CA . ALA A 1 260 ? -27.228 -24.932 -30.408 1.00 43.87 239 ALA A CA 1
ATOM 1793 C C . ALA A 1 260 ? -26.217 -23.875 -30.831 1.00 44.18 239 ALA A C 1
ATOM 1794 O O . ALA A 1 260 ? -25.507 -24.041 -31.827 1.00 44.58 239 ALA A O 1
ATOM 1796 N N . LYS A 1 261 ? -26.170 -22.792 -30.062 1.00 44.22 240 LYS A N 1
ATOM 1797 C CA . LYS A 1 261 ? -25.276 -21.673 -30.338 1.00 45.19 240 LYS A CA 1
ATOM 1798 C C . LYS A 1 261 ? -23.807 -22.081 -30.319 1.00 44.08 240 LYS A C 1
ATOM 1799 O O . LYS A 1 261 ? -23.010 -21.580 -31.111 1.00 44.74 240 LYS A O 1
ATOM 1805 N N . ILE A 1 262 ? -23.463 -22.995 -29.417 1.00 42.98 241 ILE A N 1
ATOM 1806 C CA . ILE A 1 262 ? -22.104 -23.526 -29.305 1.00 42.03 241 ILE A CA 1
ATOM 1807 C C . ILE A 1 262 ? -21.624 -24.162 -30.624 1.00 44.07 241 ILE A C 1
ATOM 1808 O O . ILE A 1 262 ? -20.422 -24.377 -30.804 1.00 44.20 241 ILE A O 1
ATOM 1813 N N . LEU A 1 263 ? -22.559 -24.459 -31.535 1.00 45.67 242 LEU A N 1
ATOM 1814 C CA . LEU A 1 263 ? -22.224 -25.064 -32.830 1.00 48.04 242 LEU A CA 1
ATOM 1815 C C . LEU A 1 263 ? -22.056 -24.079 -34.004 1.00 50.18 242 LEU A C 1
ATOM 1816 O O . LEU A 1 263 ? -21.750 -24.503 -35.120 1.00 51.70 242 LEU A O 1
ATOM 1821 N N . GLU A 1 264 ? -22.232 -22.779 -33.772 1.00 51.02 243 GLU A N 1
ATOM 1822 C CA . GLU A 1 264 ? -22.065 -21.800 -34.870 1.00 53.29 243 GLU A CA 1
ATOM 1823 C C . GLU A 1 264 ? -20.635 -21.782 -35.443 1.00 53.45 243 GLU A C 1
ATOM 1824 O O . GLU A 1 264 ? -20.431 -21.449 -36.625 1.00 55.37 243 GLU A O 1
ATOM 1830 N N . ASN A 1 265 ? -19.669 -22.163 -34.605 1.00 51.66 244 ASN A N 1
ATOM 1831 C CA . ASN A 1 265 ? -18.266 -22.281 -34.983 1.00 51.29 244 ASN A CA 1
ATOM 1832 C C . ASN A 1 265 ? -17.791 -23.752 -34.833 1.00 50.38 244 ASN A C 1
ATOM 1833 O O . ASN A 1 265 ? -16.991 -24.073 -33.941 1.00 49.07 244 ASN A O 1
ATOM 1838 N N . PRO A 1 266 ? -18.279 -24.648 -35.715 1.00 50.12 245 PRO A N 1
ATOM 1839 C CA . PRO A 1 266 ? -18.210 -26.100 -35.472 1.00 49.33 245 PRO A CA 1
ATOM 1840 C C . PRO A 1 266 ? -16.798 -26.696 -35.394 1.00 48.60 245 PRO A C 1
ATOM 1841 O O . PRO A 1 266 ? -16.578 -27.631 -34.634 1.00 47.57 245 PRO A O 1
ATOM 1845 N N . GLU A 1 267 ? -15.855 -26.143 -36.153 1.00 49.20 246 GLU A N 1
ATOM 1846 C CA . GLU A 1 267 ? -14.471 -26.635 -36.179 1.00 49.07 246 GLU A CA 1
ATOM 1847 C C . GLU A 1 267 ? -13.720 -26.449 -34.840 1.00 47.16 246 GLU A C 1
ATOM 1848 O O . GLU A 1 267 ? -12.665 -27.044 -34.635 1.00 47.52 246 GLU A O 1
ATOM 1859 N N . THR A 1 268 ? -14.244 -25.624 -33.935 1.00 45.32 247 THR A N 1
ATOM 1860 C CA . THR A 1 268 ? -13.657 -25.541 -32.587 1.00 42.77 247 THR A CA 1
ATOM 1861 C C . THR A 1 268 ? -14.478 -26.281 -31.529 1.00 40.50 247 THR A C 1
ATOM 1862 O O . THR A 1 268 ? -14.405 -25.957 -30.338 1.00 39.92 247 THR A O 1
ATOM 1866 N N . VAL A 1 269 ? -15.259 -27.269 -31.964 1.00 39.61 248 VAL A N 1
ATOM 1867 C CA . VAL A 1 269 ? -16.110 -28.055 -31.065 1.00 37.06 248 VAL A CA 1
ATOM 1868 C C . VAL A 1 269 ? -15.732 -29.532 -31.107 1.00 37.08 248 VAL A C 1
ATOM 1869 O O . VAL A 1 269 ? -15.483 -30.096 -32.182 1.00 37.53 248 VAL A O 1
ATOM 1873 N N . MET A 1 270 ? -15.675 -30.148 -29.931 1.00 35.03 249 MET A N 1
ATOM 1874 C CA . MET A 1 270 ? -15.476 -31.589 -29.831 1.00 35.22 249 MET A CA 1
ATOM 1875 C C . MET A 1 270 ? -16.610 -32.153 -28.995 1.00 33.91 249 MET A C 1
ATOM 1876 O O . MET A 1 270 ? -16.976 -31.586 -27.962 1.00 32.19 249 MET A O 1
ATOM 1881 N N . VAL A 1 271 ? -17.199 -33.243 -29.469 1.00 33.45 250 VAL A N 1
ATOM 1882 C CA . VAL A 1 271 ? -18.276 -33.888 -28.742 1.00 32.41 250 VAL A CA 1
ATOM 1883 C C . VAL A 1 271 ? -17.840 -35.286 -28.338 1.00 32.33 250 VAL A C 1
ATOM 1884 O O . VAL A 1 271 ? -17.331 -36.055 -29.170 1.00 33.26 250 VAL A O 1
ATOM 1888 N N . MET A 1 272 ? -17.997 -35.607 -27.060 1.00 31.18 251 MET A N 1
ATOM 1889 C CA . MET A 1 272 ? -17.788 -36.981 -26.616 1.00 31.73 251 MET A CA 1
ATOM 1890 C C . MET A 1 272 ? -19.142 -37.647 -26.478 1.00 31.08 251 MET A C 1
ATOM 1891 O O . MET A 1 272 ? -19.913 -37.284 -25.604 1.00 30.41 251 MET A O 1
ATOM 1896 N N . GLY A 1 273 ? -19.420 -38.609 -27.352 1.00 31.77 252 GLY A N 1
ATOM 1897 C CA . GLY A 1 273 ? -20.706 -39.312 -27.346 1.00 30.96 252 GLY A CA 1
ATOM 1898 C C . GLY A 1 273 ? -20.791 -40.285 -28.504 1.00 31.77 252 GLY A C 1
ATOM 1899 O O . GLY A 1 273 ? -19.800 -40.489 -29.216 1.00 32.67 252 GLY A O 1
ATOM 1900 N N . PRO A 1 274 ? -21.976 -40.894 -28.711 1.00 31.68 253 PRO A N 1
ATOM 1901 C CA . PRO A 1 274 ? -22.143 -41.828 -29.822 1.00 31.80 253 PRO A CA 1
ATOM 1902 C C . PRO A 1 274 ? -22.026 -41.092 -31.153 1.00 32.06 253 PRO A C 1
ATOM 1903 O O . PRO A 1 274 ? -22.653 -40.037 -31.337 1.00 30.99 253 PRO A O 1
ATOM 1907 N N . TYR A 1 275 ? -21.219 -41.644 -32.056 1.00 32.30 254 TYR A N 1
ATOM 1908 C CA . TYR A 1 275 ? -20.924 -41.018 -33.338 1.00 33.49 254 TYR A CA 1
ATOM 1909 C C . TYR A 1 275 ? -22.181 -40.584 -34.104 1.00 34.28 254 TYR A C 1
ATOM 1910 O O . TYR A 1 275 ? -23.124 -41.365 -34.293 1.00 35.62 254 TYR A O 1
ATOM 1919 N N . ARG A 1 276 ? -22.179 -39.337 -34.545 1.00 34.55 255 ARG A N 1
ATOM 1920 C CA . ARG A 1 276 ? -23.279 -38.777 -35.320 1.00 35.43 255 ARG A CA 1
ATOM 1921 C C . ARG A 1 276 ? -22.688 -38.249 -36.610 1.00 36.88 255 ARG A C 1
ATOM 1922 O O . ARG A 1 276 ? -21.770 -37.433 -36.580 1.00 35.69 255 ARG A O 1
ATOM 1930 N N . GLN A 1 277 ? -23.185 -38.747 -37.741 1.00 39.28 256 GLN A N 1
ATOM 1931 C CA . GLN A 1 277 ? -22.729 -38.264 -39.042 1.00 41.55 256 GLN A CA 1
ATOM 1932 C C . GLN A 1 277 ? -23.055 -36.772 -39.245 1.00 42.10 256 GLN A C 1
ATOM 1933 O O . GLN A 1 277 ? -22.274 -36.058 -39.883 1.00 42.41 256 GLN A O 1
ATOM 1939 N N . GLU A 1 278 ? -24.180 -36.309 -38.688 1.00 42.51 257 GLU A N 1
ATOM 1940 C CA . GLU A 1 278 ? -24.561 -34.886 -38.746 1.00 43.81 257 GLU A CA 1
ATOM 1941 C C . GLU A 1 278 ? -23.419 -34.039 -38.228 1.00 43.04 257 GLU A C 1
ATOM 1942 O O . GLU A 1 278 ? -23.123 -32.963 -38.789 1.00 44.44 257 GLU A O 1
ATOM 1948 N N . LEU A 1 279 ? -22.799 -34.492 -37.134 1.00 40.85 258 LEU A N 1
ATOM 1949 C CA . LEU A 1 279 ? -21.719 -33.718 -36.526 1.00 39.35 258 LEU A CA 1
ATOM 1950 C C . LEU A 1 279 ? -20.432 -33.766 -37.349 1.00 40.20 258 LEU A C 1
ATOM 1951 O O . LEU A 1 279 ? -19.771 -32.741 -37.508 1.00 39.77 258 LEU A O 1
ATOM 1956 N N . ALA A 1 280 ? -20.078 -34.946 -37.860 1.00 41.32 259 ALA A N 1
ATOM 1957 C CA . ALA A 1 280 ? -18.894 -35.077 -38.711 1.00 43.02 259 ALA A CA 1
ATOM 1958 C C . ALA A 1 280 ? -18.986 -34.201 -39.965 1.00 44.75 259 ALA A C 1
ATOM 1959 O O . ALA A 1 280 ? -17.981 -33.628 -40.390 1.00 45.25 259 ALA A O 1
ATOM 1961 N N . ASP A 1 281 ? -20.183 -34.115 -40.552 1.00 46.11 260 ASP A N 1
ATOM 1962 C CA . ASP A 1 281 ? -20.414 -33.318 -41.764 1.00 48.39 260 ASP A CA 1
ATOM 1963 C C . ASP A 1 281 ? -20.224 -31.822 -41.519 1.00 48.11 260 ASP A C 1
ATOM 1964 O O . ASP A 1 281 ? -19.953 -31.060 -42.451 1.00 49.05 260 ASP A O 1
ATOM 1969 N N . LEU A 1 282 ? -20.378 -31.407 -40.265 1.00 46.81 261 LEU A N 1
ATOM 1970 C CA . LEU A 1 282 ? -20.171 -30.013 -39.885 1.00 46.72 261 LEU A CA 1
ATOM 1971 C C . LEU A 1 282 ? -18.712 -29.709 -39.562 1.00 46.40 261 LEU A C 1
ATOM 1972 O O . LEU A 1 282 ? -18.343 -28.550 -39.417 1.00 47.14 261 LEU A O 1
ATOM 1977 N N . GLY A 1 283 ? -17.889 -30.746 -39.454 1.00 46.96 262 GLY A N 1
ATOM 1978 C CA . GLY A 1 283 ? -16.486 -30.603 -39.060 1.00 46.56 262 GLY A CA 1
ATOM 1979 C C . GLY A 1 283 ? -16.225 -30.707 -37.557 1.00 44.82 262 GLY A C 1
ATOM 1980 O O . GLY A 1 283 ? -15.109 -30.445 -37.104 1.00 44.94 262 GLY A O 1
ATOM 1981 N N . VAL A 1 284 ? -17.240 -31.090 -36.780 1.00 43.32 263 VAL A N 1
ATOM 1982 C CA . VAL A 1 284 ? -17.078 -31.257 -35.325 1.00 40.68 263 VAL A CA 1
ATOM 1983 C C . VAL A 1 284 ? -16.210 -32.483 -35.056 1.00 40.64 263 VAL A C 1
ATOM 1984 O O . VAL A 1 284 ? -16.424 -33.535 -35.652 1.00 41.11 263 VAL A O 1
ATOM 1988 N N . ILE A 1 285 ? -15.228 -32.348 -34.169 1.00 39.34 264 ILE A N 1
ATOM 1989 C CA . ILE A 1 285 ? -14.374 -33.482 -33.804 1.00 39.51 264 ILE A CA 1
ATOM 1990 C C . ILE A 1 285 ? -15.173 -34.382 -32.850 1.00 38.42 264 ILE A C 1
ATOM 1991 O O . ILE A 1 285 ? -15.729 -33.914 -31.861 1.00 36.95 264 ILE A O 1
ATOM 1996 N N . GLN A 1 286 ? -15.251 -35.667 -33.155 1.00 38.29 265 GLN A N 1
ATOM 1997 C CA . GLN A 1 286 ? -16.000 -36.572 -32.285 1.00 37.42 265 GLN A CA 1
ATOM 1998 C C . GLN A 1 286 ? -15.099 -37.542 -31.553 1.00 37.16 265 GLN A C 1
ATOM 1999 O O . GLN A 1 286 ? -14.217 -38.162 -32.157 1.00 36.87 265 GLN A O 1
ATOM 2005 N N . LEU A 1 287 ? -15.336 -37.651 -30.248 1.00 35.78 266 LEU A N 1
ATOM 2006 C CA . LEU A 1 287 ? -14.618 -38.563 -29.362 1.00 35.97 266 LEU A CA 1
ATOM 2007 C C . LEU A 1 287 ? -15.546 -39.701 -28.905 1.00 35.88 266 LEU A C 1
ATOM 2008 O O . LEU A 1 287 ? -16.712 -39.469 -28.590 1.00 34.39 266 LEU A O 1
ATOM 2013 N N . GLU A 1 288 ? -15.031 -40.922 -28.844 1.00 37.06 267 GLU A N 1
ATOM 2014 C CA . GLU A 1 288 ? -15.821 -42.023 -28.275 1.00 38.21 267 GLU A CA 1
ATOM 2015 C C . GLU A 1 288 ? -15.963 -41.830 -26.759 1.00 37.16 267 GLU A C 1
ATOM 2016 O O . GLU A 1 288 ? -15.121 -41.181 -26.119 1.00 35.87 267 GLU A O 1
ATOM 2022 N N . ILE A 1 289 ? -17.064 -42.332 -26.208 1.00 37.31 268 ILE A N 1
ATOM 2023 C CA . ILE A 1 289 ? -17.317 -42.245 -24.775 1.00 36.74 268 ILE A CA 1
ATOM 2024 C C . ILE A 1 289 ? -16.154 -42.918 -24.051 1.00 36.39 268 ILE A C 1
ATOM 2025 O O . ILE A 1 289 ? -15.794 -44.045 -24.368 1.00 36.94 268 ILE A O 1
ATOM 2030 N N . GLN A 1 290 ? -15.561 -42.208 -23.096 1.00 34.34 269 GLN A N 1
ATOM 2031 C CA . GLN A 1 290 ? -14.405 -42.711 -22.356 1.00 34.73 269 GLN A CA 1
ATOM 2032 C C . GLN A 1 290 ? -14.400 -42.127 -20.939 1.00 33.32 269 GLN A C 1
ATOM 2033 O O . GLN A 1 290 ? -15.043 -41.104 -20.694 1.00 31.91 269 GLN A O 1
ATOM 2039 N N . PRO A 1 291 ? -13.700 -42.791 -19.997 1.00 33.61 270 PRO A N 1
ATOM 2040 C CA . PRO A 1 291 ? -13.627 -42.269 -18.639 1.00 32.59 270 PRO A CA 1
ATOM 2041 C C . PRO A 1 291 ? -13.005 -40.883 -18.622 1.00 32.36 270 PRO A C 1
ATOM 2042 O O . PRO A 1 291 ? -12.215 -40.538 -19.516 1.00 31.91 270 PRO A O 1
ATOM 2046 N N . LEU A 1 292 ? -13.381 -40.081 -17.622 1.00 31.56 271 LEU A N 1
ATOM 2047 C CA . LEU A 1 292 ? -12.909 -38.699 -17.535 1.00 31.07 271 LEU A CA 1
ATOM 2048 C C . LEU A 1 292 ? -11.385 -38.557 -17.512 1.00 30.98 271 LEU A C 1
ATOM 2049 O O . LEU A 1 292 ? -10.836 -37.688 -18.173 1.00 30.13 271 LEU A O 1
ATOM 2054 N N . LYS A 1 293 ? -10.713 -39.408 -16.748 1.00 31.91 272 LYS A N 1
ATOM 2055 C CA . LYS A 1 293 ? -9.253 -39.421 -16.712 1.00 33.47 272 LYS A CA 1
ATOM 2056 C C . LYS A 1 293 ? -8.652 -39.715 -18.098 1.00 33.49 272 LYS A C 1
ATOM 2057 O O . LYS A 1 293 ? -7.706 -39.046 -18.521 1.00 33.53 272 LYS A O 1
ATOM 2063 N N . THR A 1 294 ? -9.223 -40.688 -18.799 1.00 33.19 273 THR A N 1
ATOM 2064 C CA . THR A 1 294 ? -8.799 -41.028 -20.162 1.00 34.01 273 THR A CA 1
ATOM 2065 C C . THR A 1 294 ? -9.082 -39.861 -21.121 1.00 33.08 273 THR A C 1
ATOM 2066 O O . THR A 1 294 ? -8.252 -39.557 -21.993 1.00 33.61 273 THR A O 1
ATOM 2070 N N . LEU A 1 295 ? -10.231 -39.200 -20.934 1.00 31.65 274 LEU A N 1
ATOM 2071 C CA . LEU A 1 295 ? -10.595 -38.024 -21.739 1.00 30.21 274 LEU A CA 1
ATOM 2072 C C . LEU A 1 295 ? -9.522 -36.944 -21.616 1.00 30.51 274 LEU A C 1
ATOM 2073 O O . LEU A 1 295 ? -9.023 -36.447 -22.623 1.00 30.04 274 LEU A O 1
ATOM 2078 N N . LEU A 1 296 ? -9.157 -36.606 -20.381 1.00 29.88 275 LEU A N 1
ATOM 2079 C CA . LEU A 1 296 ? -8.078 -35.630 -20.150 1.00 30.78 275 LEU A CA 1
ATOM 2080 C C . LEU A 1 296 ? -6.747 -36.013 -20.814 1.00 31.80 275 LEU A C 1
ATOM 2081 O O . LEU A 1 296 ? -6.083 -35.159 -21.413 1.00 31.83 275 LEU A O 1
ATOM 2086 N N . GLN A 1 297 ? -6.365 -37.282 -20.711 1.00 32.96 276 GLN A N 1
ATOM 2087 C CA . GLN A 1 297 ? -5.130 -37.774 -21.347 1.00 35.05 276 GLN A CA 1
ATOM 2088 C C . GLN A 1 297 ? -5.191 -37.676 -22.871 1.00 35.23 276 GLN A C 1
ATOM 2089 O O . GLN A 1 297 ? -4.209 -37.280 -23.517 1.00 35.51 276 GLN A O 1
ATOM 2095 N N . THR A 1 298 ? -6.344 -38.046 -23.431 1.00 34.67 277 THR A N 1
ATOM 2096 C CA . THR A 1 298 ? -6.629 -37.876 -24.864 1.00 35.16 277 THR A CA 1
ATOM 2097 C C . THR A 1 298 ? -6.428 -36.421 -25.309 1.00 34.35 277 THR A C 1
ATOM 2098 O O . THR A 1 298 ? -5.749 -36.154 -26.312 1.00 34.43 277 THR A O 1
ATOM 2102 N N . LEU A 1 299 ? -7.022 -35.477 -24.569 1.00 33.10 278 LEU A N 1
ATOM 2103 C CA . LEU A 1 299 ? -6.981 -34.072 -24.973 1.00 32.34 278 LEU A CA 1
ATOM 2104 C C . LEU A 1 299 ? -5.548 -33.581 -25.026 1.00 32.81 278 LEU A C 1
ATOM 2105 O O . LEU A 1 299 ? -5.159 -32.852 -25.946 1.00 32.88 278 LEU A O 1
ATOM 2110 N N . SER A 1 300 ? -4.759 -33.997 -24.043 1.00 33.65 279 SER A N 1
ATOM 2111 C CA . SER A 1 300 ? -3.348 -33.628 -23.996 1.00 36.07 279 SER A CA 1
ATOM 2112 C C . SER A 1 300 ? -2.523 -34.319 -25.101 1.00 38.06 279 SER A C 1
ATOM 2113 O O . SER A 1 300 ? -1.798 -33.662 -25.871 1.00 38.99 279 SER A O 1
ATOM 2116 N N . LYS A 1 301 ? -2.640 -35.634 -25.170 1.00 38.20 280 LYS A N 1
ATOM 2117 C CA . LYS A 1 301 ? -1.760 -36.434 -26.037 1.00 41.02 280 LYS A CA 1
ATOM 2118 C C . LYS A 1 301 ? -2.091 -36.250 -27.513 1.00 41.08 280 LYS A C 1
ATOM 2119 O O . LYS A 1 301 ? -1.199 -36.059 -28.319 1.00 42.56 280 LYS A O 1
ATOM 2125 N N . GLN A 1 302 ? -3.379 -36.276 -27.847 1.00 40.55 281 GLN A N 1
ATOM 2126 C CA . GLN A 1 302 ? -3.835 -36.270 -29.240 1.00 41.01 281 GLN A CA 1
ATOM 2127 C C . GLN A 1 302 ? -4.178 -34.888 -29.781 1.00 39.74 281 GLN A C 1
ATOM 2128 O O . GLN A 1 302 ? -4.088 -34.653 -30.991 1.00 39.89 281 GLN A O 1
ATOM 2134 N N . TYR A 1 303 ? -4.549 -33.969 -28.886 1.00 37.30 282 TYR A N 1
ATOM 2135 C CA . TYR A 1 303 ? -5.032 -32.664 -29.309 1.00 36.08 282 TYR A CA 1
ATOM 2136 C C . TYR A 1 303 ? -4.244 -31.467 -28.759 1.00 34.83 282 TYR A C 1
ATOM 2137 O O . TYR A 1 303 ? -4.623 -30.327 -29.010 1.00 33.50 282 TYR A O 1
ATOM 2146 N N . GLN A 1 304 ? -3.150 -31.735 -28.042 1.00 33.89 283 GLN A N 1
ATOM 2147 C CA . GLN A 1 304 ? -2.230 -30.700 -27.543 1.00 34.03 283 GLN A CA 1
ATOM 2148 C C . GLN A 1 304 ? -2.966 -29.676 -26.674 1.00 32.51 283 GLN A C 1
ATOM 2149 O O . GLN A 1 304 ? -2.746 -28.459 -26.781 1.00 32.00 283 GLN A O 1
ATOM 2160 N N . ILE A 1 305 ? -3.867 -30.183 -25.842 1.00 31.41 284 ILE A N 1
ATOM 2161 C CA . ILE A 1 305 ? -4.633 -29.338 -24.931 1.00 30.81 284 ILE A CA 1
ATOM 2162 C C . ILE A 1 305 ? -4.052 -29.545 -23.537 1.00 30.09 284 ILE A C 1
ATOM 2163 O O . ILE A 1 305 ? -4.240 -30.587 -22.944 1.00 30.82 284 ILE A O 1
ATOM 2168 N N . TYR A 1 306 ? -3.315 -28.551 -23.039 1.00 30.18 285 TYR A N 1
ATOM 2169 C CA . TYR A 1 306 ? -2.590 -28.679 -21.764 1.00 29.92 285 TYR A CA 1
ATOM 2170 C C . TYR A 1 306 ? -3.211 -27.910 -20.588 1.00 29.11 285 TYR A C 1
ATOM 2171 O O . TYR A 1 306 ? -2.833 -28.126 -19.434 1.00 28.54 285 TYR A O 1
ATOM 2180 N N . ASP A 1 307 ? -4.156 -27.017 -20.886 1.00 28.22 286 ASP A N 1
ATOM 2181 C CA . ASP A 1 307 ? -4.907 -26.303 -19.864 1.00 28.13 286 ASP A CA 1
ATOM 2182 C C . ASP A 1 307 ? -6.376 -26.516 -20.155 1.00 27.71 286 ASP A C 1
ATOM 2183 O O . ASP A 1 307 ? -6.857 -26.190 -21.265 1.00 27.12 286 ASP A O 1
ATOM 2188 N N . VAL A 1 308 ? -7.076 -27.064 -19.161 1.00 26.14 287 VAL A N 1
ATOM 2189 C CA . VAL A 1 308 ? -8.489 -27.341 -19.281 1.00 25.12 287 VAL A CA 1
ATOM 2190 C C . VAL A 1 308 ? -9.261 -26.478 -18.261 1.00 24.18 287 VAL A C 1
ATOM 2191 O O . VAL A 1 308 ? -8.862 -26.381 -17.092 1.00 23.42 28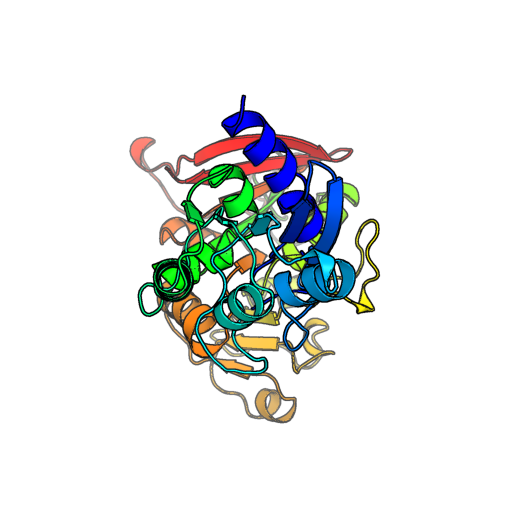7 VAL A O 1
ATOM 2195 N N . LEU A 1 309 ? -10.347 -25.854 -18.714 1.00 23.23 288 LEU A N 1
ATOM 2196 C CA . LEU A 1 309 ? -11.327 -25.237 -17.811 1.00 22.28 288 LEU A CA 1
ATOM 2197 C C . LEU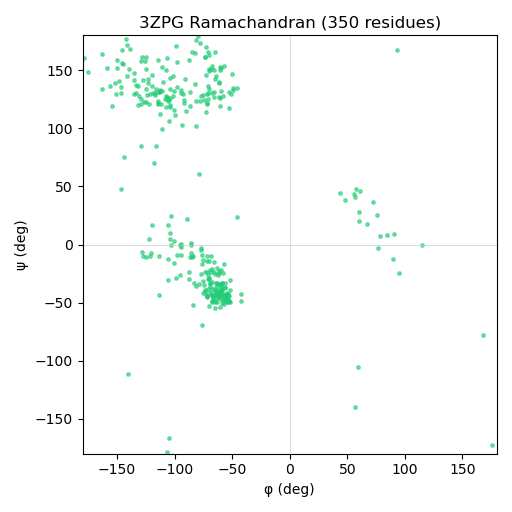 A 1 309 ? -12.631 -26.084 -17.807 1.00 22.42 288 LEU A C 1
ATOM 2198 O O . LEU A 1 309 ? -13.190 -26.347 -18.864 1.00 24.25 288 LEU A O 1
ATOM 2203 N N . ILE A 1 310 ? -13.103 -26.522 -16.647 1.00 21.15 289 ILE A N 1
ATOM 2204 C CA . ILE A 1 310 ? -14.424 -27.144 -16.579 1.00 21.53 289 ILE A CA 1
ATOM 2205 C C . ILE A 1 310 ? -15.497 -26.102 -16.265 1.00 21.47 289 ILE A C 1
ATOM 2206 O O . ILE A 1 310 ? -15.395 -25.388 -15.257 1.00 21.07 289 ILE A O 1
ATOM 2211 N N . GLU A 1 311 ? -16.511 -26.013 -17.116 1.00 21.56 290 GLU A N 1
ATOM 2212 C CA . GLU A 1 311 ? -17.648 -25.080 -16.886 1.00 23.24 290 GLU A CA 1
ATOM 2213 C C . GLU A 1 311 ? -18.954 -25.872 -17.027 1.00 23.21 290 GLU A C 1
ATOM 2214 O O . GLU A 1 311 ? -19.561 -25.912 -18.086 1.00 24.75 290 GLU A O 1
ATOM 2220 N N . ALA A 1 312 ? -19.378 -26.515 -15.961 1.00 23.71 291 ALA A N 1
ATOM 2221 C CA . ALA A 1 312 ? -20.416 -27.550 -16.083 1.00 23.31 291 ALA A CA 1
ATOM 2222 C C . ALA A 1 312 ? -21.371 -27.508 -14.917 1.00 23.70 291 ALA A C 1
ATOM 2223 O O . ALA A 1 312 ? -21.167 -26.743 -13.969 1.00 22.30 291 ALA A O 1
ATOM 2225 N N . GLY A 1 313 ? -22.392 -28.371 -14.954 1.00 24.39 292 GLY A N 1
ATOM 2226 C CA . GLY A 1 313 ? -23.306 -28.485 -13.832 1.00 25.29 292 GLY A CA 1
ATOM 2227 C C . GLY A 1 313 ? -22.752 -29.329 -12.697 1.00 25.94 292 GLY A C 1
ATOM 2228 O O . GLY A 1 313 ? -21.645 -29.891 -12.782 1.00 25.27 292 GLY A O 1
ATOM 2229 N N . ALA A 1 314 ? -23.567 -29.447 -11.656 1.00 26.38 293 ALA A N 1
ATOM 2230 C CA . ALA A 1 314 ? -23.252 -30.185 -10.438 1.00 26.71 293 ALA A CA 1
ATOM 2231 C C . ALA A 1 314 ? -22.781 -31.619 -10.654 1.00 27.61 293 ALA A C 1
ATOM 2232 O O . ALA A 1 314 ? -21.801 -32.030 -10.056 1.00 27.65 293 ALA A O 1
ATOM 2234 N N . THR A 1 315 ? -23.508 -32.390 -11.459 1.00 28.37 294 THR A N 1
ATOM 2235 C CA . THR A 1 315 ? -23.173 -33.783 -11.674 1.00 29.67 294 THR A CA 1
ATOM 2236 C C . THR A 1 315 ? -21.779 -33.962 -12.276 1.00 28.36 294 THR A C 1
ATOM 2237 O O . THR A 1 315 ? -20.949 -34.704 -11.745 1.00 28.28 294 THR A O 1
ATOM 2241 N N . LEU A 1 316 ? -21.525 -33.297 -13.390 1.00 28.42 295 LEU A N 1
ATOM 2242 C CA . LEU A 1 316 ? -20.211 -33.430 -14.054 1.00 28.11 295 LEU A CA 1
ATOM 2243 C C . LEU A 1 316 ? -19.102 -32.831 -13.201 1.00 27.03 295 LEU A C 1
ATOM 2244 O O . LEU A 1 316 ? -18.031 -33.433 -13.055 1.00 26.53 295 LEU A O 1
ATOM 2249 N N . SER A 1 317 ? -19.370 -31.657 -12.626 1.00 25.91 296 SER A N 1
ATOM 2250 C CA . SER A 1 317 ? -18.405 -31.000 -11.723 1.00 25.14 296 SER A CA 1
ATOM 2251 C C . SER A 1 317 ? -18.025 -31.908 -10.555 1.00 25.40 296 SER A C 1
ATOM 2252 O O . SER A 1 317 ? -16.845 -32.021 -10.236 1.00 25.21 296 SER A O 1
ATOM 2255 N N . SER A 1 318 ? -19.011 -32.571 -9.935 1.00 25.56 297 SER A N 1
ATOM 2256 C CA . SER A 1 318 ? -18.729 -33.450 -8.799 1.00 26.13 297 SER A CA 1
ATOM 2257 C C . SER A 1 318 ? -17.931 -34.690 -9.236 1.00 27.35 297 SER A C 1
ATOM 2258 O O . SER A 1 318 ? -17.043 -35.160 -8.505 1.00 27.92 297 SER A O 1
ATOM 2261 N N . ALA A 1 319 ? -18.253 -35.229 -10.417 1.00 27.25 298 ALA A N 1
ATOM 2262 C CA . ALA A 1 319 ? -17.481 -36.348 -10.966 1.00 27.63 298 ALA A CA 1
ATOM 2263 C C . ALA A 1 319 ? -16.006 -35.984 -11.077 1.00 27.53 298 ALA A C 1
ATOM 2264 O O . ALA A 1 319 ? -15.148 -36.751 -10.637 1.00 27.90 298 ALA A O 1
ATOM 2266 N N . PHE A 1 320 ? -15.698 -34.819 -11.655 1.00 26.68 299 PHE A N 1
ATOM 2267 C CA . PHE A 1 320 ? -14.292 -34.431 -11.774 1.00 26.90 299 PHE A CA 1
ATOM 2268 C C . PHE A 1 320 ? -13.624 -34.347 -10.399 1.00 26.77 299 PHE A C 1
ATOM 2269 O O . PHE A 1 320 ? -12.497 -34.794 -10.231 1.00 26.36 299 PHE A O 1
ATOM 2277 N N . LEU A 1 321 ? -14.329 -33.745 -9.436 1.00 26.47 300 LEU A N 1
ATOM 2278 C CA . LEU A 1 321 ? -13.830 -33.577 -8.071 1.00 27.06 300 LEU A CA 1
ATOM 2279 C C . LEU A 1 321 ? -13.599 -34.900 -7.385 1.00 28.46 300 LEU A C 1
ATOM 2280 O O . LEU A 1 321 ? -12.532 -35.122 -6.806 1.00 28.72 300 LEU A O 1
ATOM 2285 N N . GLN A 1 322 ? -14.592 -35.787 -7.446 1.00 29.70 301 GLN A N 1
ATOM 2286 C CA . GLN A 1 322 ? -14.501 -37.046 -6.710 1.00 31.89 301 GLN A CA 1
ATOM 2287 C C . GLN A 1 322 ? -13.478 -37.983 -7.343 1.00 32.84 301 GLN A C 1
ATOM 2288 O O . GLN A 1 322 ? -12.937 -38.858 -6.670 1.00 33.55 301 GLN A O 1
ATOM 2294 N N . GLU A 1 323 ? -13.202 -37.806 -8.630 1.00 32.84 302 GLU A N 1
ATOM 2295 C CA . GLU A 1 323 ? -12.185 -38.657 -9.258 1.00 34.67 302 GLU A CA 1
ATOM 2296 C C . GLU A 1 323 ? -10.783 -38.103 -9.076 1.00 33.63 302 GLU A C 1
ATOM 2297 O O . GLU A 1 323 ? -9.821 -38.719 -9.524 1.00 34.26 302 GLU A O 1
ATOM 2303 N N . GLY A 1 324 ? -10.677 -36.956 -8.409 1.00 32.32 303 GLY A N 1
ATOM 2304 C CA . GLY A 1 324 ? -9.382 -36.352 -8.099 1.00 31.95 303 GLY A CA 1
ATOM 2305 C C . GLY A 1 324 ? -8.735 -35.777 -9.351 1.00 31.92 303 GLY A C 1
ATOM 2306 O O . GLY A 1 324 ? -7.521 -35.863 -9.523 1.00 32.81 303 GLY A O 1
ATOM 2307 N N . LEU A 1 325 ? -9.547 -35.214 -10.241 1.00 30.52 304 LEU A N 1
ATOM 2308 C CA . LEU A 1 325 ? -9.046 -34.752 -11.535 1.00 30.64 304 LEU A CA 1
ATOM 2309 C C . LEU A 1 325 ? -8.899 -33.249 -11.628 1.00 30.32 304 LEU A C 1
ATOM 2310 O O . LEU A 1 325 ? -8.681 -32.704 -12.718 1.00 29.99 304 LEU A O 1
ATOM 2315 N N . ILE A 1 326 ? -9.037 -32.574 -10.485 1.00 29.72 305 ILE A N 1
ATOM 2316 C CA . ILE A 1 326 ? -8.998 -31.132 -10.452 1.00 28.64 305 ILE A CA 1
ATOM 2317 C C . ILE A 1 326 ? -7.676 -30.664 -9.841 1.00 28.39 305 ILE A C 1
ATOM 2318 O O . ILE A 1 326 ? -7.324 -31.050 -8.727 1.00 29.50 305 ILE A O 1
ATOM 2323 N N . ASP A 1 327 ? -6.958 -29.816 -10.561 1.00 26.85 306 ASP A N 1
ATOM 2324 C CA . ASP A 1 327 ? -5.787 -29.145 -10.005 1.00 26.43 306 ASP A CA 1
ATOM 2325 C C . ASP A 1 327 ? -6.156 -27.885 -9.197 1.00 26.17 306 ASP A C 1
ATOM 2326 O O . ASP A 1 327 ? -5.499 -27.558 -8.219 1.00 26.31 306 ASP A O 1
ATOM 2331 N N . GLU A 1 328 ? -7.206 -27.180 -9.607 1.00 25.55 307 GLU A N 1
ATOM 2332 C CA . GLU A 1 328 ? -7.535 -25.898 -8.994 1.00 25.37 307 GLU A CA 1
ATOM 2333 C C . GLU A 1 328 ? -9.006 -25.612 -9.198 1.00 24.80 307 GLU A C 1
ATOM 2334 O O . GLU A 1 328 ? -9.535 -25.821 -10.287 1.00 24.78 307 GLU A O 1
ATOM 2340 N N . MET A 1 329 ? -9.672 -25.135 -8.151 1.00 24.71 308 MET A N 1
ATOM 2341 C CA . MET A 1 329 ? -11.076 -24.783 -8.269 1.00 24.14 308 MET A CA 1
ATOM 2342 C C . MET A 1 329 ? -11.156 -23.311 -8.096 1.00 24.11 308 MET A C 1
ATOM 2343 O O . MET A 1 329 ? -10.547 -22.760 -7.169 1.00 24.82 308 MET A O 1
ATOM 2348 N N . ILE A 1 330 ? -11.878 -22.678 -9.018 1.00 23.19 309 ILE A N 1
ATOM 2349 C CA . ILE A 1 330 ? -12.105 -21.255 -8.993 1.00 23.43 309 ILE A CA 1
ATOM 2350 C C . ILE A 1 330 ? -13.584 -21.061 -8.722 1.00 23.51 309 ILE A C 1
ATOM 2351 O O . ILE A 1 330 ? -14.435 -21.410 -9.565 1.00 23.19 309 ILE A O 1
ATOM 2356 N N . SER A 1 331 ? -13.877 -20.521 -7.539 1.00 22.35 310 SER A N 1
ATOM 2357 C CA . SER A 1 331 ? -15.235 -20.475 -7.042 1.00 22.72 310 SER A CA 1
ATOM 2358 C C . SER A 1 331 ? -15.729 -19.049 -6.940 1.00 21.38 310 SER A C 1
ATOM 2359 O O . SER A 1 331 ? -15.152 -18.242 -6.231 1.00 21.21 310 SER A O 1
ATOM 2362 N N . TYR A 1 332 ? -16.807 -18.759 -7.657 1.00 20.56 311 TYR A N 1
ATOM 2363 C CA . TYR A 1 332 ? -17.461 -17.457 -7.596 1.00 19.73 311 TYR A CA 1
ATOM 2364 C C . TYR A 1 332 ? -18.690 -17.558 -6.723 1.00 19.86 311 TYR A C 1
ATOM 2365 O O . TYR A 1 332 ? -19.544 -18.430 -6.935 1.00 20.41 311 TYR A O 1
ATOM 2374 N N . VAL A 1 333 ? -18.785 -16.668 -5.737 1.00 19.00 312 VAL A N 1
ATOM 2375 C CA . VAL A 1 333 ? -19.877 -16.749 -4.782 1.00 19.14 312 VAL A CA 1
ATOM 2376 C C . VAL A 1 333 ? -20.614 -15.417 -4.784 1.00 19.23 312 VAL A C 1
ATOM 2377 O O . VAL A 1 333 ? -20.005 -14.340 -4.646 1.00 19.31 312 VAL A O 1
ATOM 2381 N N . ALA A 1 334 ? -21.924 -15.513 -4.944 1.00 19.82 313 ALA A N 1
ATOM 2382 C CA . ALA A 1 334 ? -22.802 -14.353 -5.062 1.00 21.55 313 ALA A CA 1
ATOM 2383 C C . ALA A 1 334 ? -23.505 -14.099 -3.727 1.00 22.78 313 ALA A C 1
ATOM 2384 O O . ALA A 1 334 ? -23.875 -15.060 -3.037 1.00 23.74 313 ALA A O 1
ATOM 2386 N N . PRO A 1 335 ? -23.740 -12.819 -3.374 1.00 24.41 314 PRO A N 1
ATOM 2387 C CA . PRO A 1 335 ? -24.268 -12.471 -2.054 1.00 24.27 314 PRO A CA 1
ATOM 2388 C C . PRO A 1 335 ? -25.768 -12.708 -1.950 1.00 24.90 314 PRO A C 1
ATOM 2389 O O . PRO A 1 335 ? -26.562 -11.774 -1.693 1.00 25.38 314 PRO A O 1
ATOM 2393 N N . THR A 1 336 ? -26.158 -13.965 -2.137 1.00 24.21 315 THR A N 1
ATOM 2394 C CA . THR A 1 336 ? -27.561 -14.339 -2.118 1.00 24.90 315 THR A CA 1
ATOM 2395 C C . THR A 1 336 ? -27.824 -15.717 -1.522 1.00 24.01 315 THR A C 1
ATOM 2396 O O . THR A 1 336 ? -26.944 -16.597 -1.517 1.00 22.96 315 THR A O 1
ATOM 2400 N N . LEU A 1 337 ? -29.041 -15.884 -1.030 1.00 24.06 316 LEU A N 1
ATOM 2401 C CA . LEU A 1 337 ? -29.530 -17.154 -0.508 1.00 24.65 316 LEU A CA 1
ATOM 2402 C C . LEU A 1 337 ? -30.673 -17.664 -1.396 1.00 26.11 316 LEU A C 1
ATOM 2403 O O . LEU A 1 337 ? -31.676 -16.961 -1.597 1.00 26.01 316 LEU A O 1
ATOM 2408 N N . LEU A 1 338 ? -30.497 -18.874 -1.915 1.00 27.28 317 LEU A N 1
ATOM 2409 C CA . LEU A 1 338 ? -31.474 -19.532 -2.803 1.00 29.54 317 LEU A CA 1
ATOM 2410 C C . LEU A 1 338 ? -32.357 -20.563 -2.108 1.00 30.98 317 LEU A C 1
ATOM 2411 O O . LEU A 1 338 ? -33.391 -20.972 -2.644 1.00 32.28 317 LEU A O 1
ATOM 2416 N N . GLY A 1 339 ? -31.967 -20.992 -0.917 1.00 31.95 318 GLY A N 1
ATOM 2417 C CA . GLY A 1 339 ? -32.812 -21.916 -0.162 1.00 33.91 318 GLY A CA 1
ATOM 2418 C C . GLY A 1 339 ? -32.478 -23.383 -0.384 1.00 35.27 318 GLY A C 1
ATOM 2419 O O . GLY A 1 339 ? -31.742 -23.738 -1.333 1.00 34.18 318 GLY A O 1
ATOM 2420 N N . GLN A 1 340 ? -33.043 -24.230 0.482 1.00 37.04 319 GLN A N 1
ATOM 2421 C CA . GLN A 1 340 ? -32.650 -25.630 0.581 1.00 39.25 319 GLN A CA 1
ATOM 2422 C C . GLN A 1 340 ? -33.213 -26.521 -0.526 1.00 39.94 319 GLN A C 1
ATOM 2423 O O . GLN A 1 340 ? -32.867 -27.699 -0.592 1.00 40.36 319 GLN A O 1
ATOM 2429 N N . SER A 1 341 ? -34.060 -25.964 -1.393 1.00 41.04 320 SER A N 1
ATOM 2430 C CA . SER A 1 341 ? -34.609 -26.736 -2.513 1.00 42.06 320 SER A CA 1
ATOM 2431 C C . SER A 1 341 ? -33.940 -26.405 -3.843 1.00 40.99 320 SER A C 1
ATOM 2432 O O . SER A 1 341 ? -34.301 -26.961 -4.881 1.00 41.72 320 SER A O 1
ATOM 2435 N N . ALA A 1 342 ? -32.979 -25.485 -3.818 1.00 39.25 321 ALA A N 1
ATOM 2436 C CA . ALA A 1 342 ? -32.256 -25.093 -5.009 1.00 37.49 321 ALA A CA 1
ATOM 2437 C C . ALA A 1 342 ? -31.146 -26.108 -5.249 1.00 36.44 321 ALA A C 1
ATOM 2438 O O . ALA A 1 342 ? -30.819 -26.891 -4.355 1.00 36.53 321 ALA A O 1
ATOM 2440 N N . ARG A 1 343 ? -30.566 -26.110 -6.446 1.00 35.39 322 ARG A N 1
ATOM 2441 C CA . ARG A 1 343 ? -29.619 -27.166 -6.834 1.00 34.51 322 ARG A CA 1
ATOM 2442 C C . ARG A 1 343 ? -28.278 -27.058 -6.107 1.00 33.70 322 ARG A C 1
ATOM 2443 O O . ARG A 1 343 ? -27.592 -26.040 -6.199 1.00 33.25 322 ARG A O 1
ATOM 2458 N N . ALA A 1 344 ? -27.912 -28.118 -5.392 1.00 33.03 323 ALA A N 1
ATOM 2459 C CA . ALA A 1 344 ? -26.622 -28.212 -4.729 1.00 33.14 323 ALA A CA 1
ATOM 2460 C C . ALA A 1 344 ? -25.464 -28.160 -5.737 1.00 33.16 323 ALA A C 1
ATOM 2461 O O . ALA A 1 344 ? -25.534 -28.772 -6.811 1.00 32.44 323 ALA A O 1
ATOM 2463 N N . MET A 1 345 ? -24.408 -27.440 -5.375 1.00 33.04 324 MET A N 1
ATOM 2464 C CA . MET A 1 345 ? -23.220 -27.307 -6.226 1.00 34.33 324 MET A CA 1
ATOM 2465 C C . MET A 1 345 ? -22.405 -28.604 -6.292 1.00 34.29 324 MET A C 1
ATOM 2466 O O . MET A 1 345 ? -21.715 -28.860 -7.272 1.00 34.25 324 MET A O 1
ATOM 2471 N N . PHE A 1 346 ? -22.456 -29.389 -5.225 1.00 35.20 325 PHE A N 1
ATOM 2472 C CA . PHE A 1 346 ? -21.655 -30.603 -5.115 1.00 36.17 325 PHE A CA 1
ATOM 2473 C C . PHE A 1 346 ? -22.580 -31.722 -4.664 1.00 38.48 325 PHE A C 1
ATOM 2474 O O . PHE A 1 346 ? -23.197 -31.632 -3.589 1.00 39.12 325 PHE A O 1
ATOM 2482 N N . ASN A 1 347 ? -22.696 -32.768 -5.475 1.00 40.27 326 ASN A N 1
ATOM 2483 C CA . ASN A 1 347 ? -23.732 -33.761 -5.183 1.00 43.30 326 ASN A CA 1
ATOM 2484 C C . ASN A 1 347 ? -23.296 -35.102 -4.604 1.00 44.88 326 ASN A C 1
ATOM 2485 O O . ASN A 1 347 ? -24.075 -36.055 -4.591 1.00 46.46 326 ASN A O 1
ATOM 2490 N N . ALA A 1 348 ? -22.074 -35.172 -4.091 1.00 45.59 327 ALA A N 1
ATOM 2491 C CA . ALA A 1 348 ? -21.681 -36.324 -3.299 1.00 47.41 327 ALA A CA 1
ATOM 2492 C C . ALA A 1 348 ? -22.573 -36.445 -2.066 1.00 49.17 327 ALA A C 1
ATOM 2493 O O . ALA A 1 348 ? -23.096 -35.439 -1.544 1.00 48.50 327 ALA A O 1
ATOM 2495 N N . ASP A 1 349 ? -22.756 -37.685 -1.621 1.00 50.81 328 ASP A N 1
ATOM 2496 C CA . ASP A 1 349 ? -23.454 -37.965 -0.381 1.00 52.77 328 ASP A CA 1
ATOM 2497 C C . ASP A 1 349 ? -22.439 -38.501 0.618 1.00 53.27 328 ASP A C 1
ATOM 2498 O O . ASP A 1 349 ? -22.060 -39.670 0.561 1.00 54.16 328 ASP A O 1
ATOM 2503 N N . PHE A 1 350 ? -21.981 -37.627 1.508 1.00 53.01 329 PHE A N 1
ATOM 2504 C CA . PHE A 1 350 ? -21.060 -38.001 2.575 1.00 53.90 329 PHE A CA 1
ATOM 2505 C C . PHE A 1 350 ? -21.834 -38.234 3.876 1.00 55.46 329 PHE A C 1
ATOM 2506 O O . PHE A 1 350 ? -22.941 -37.720 4.043 1.00 55.56 329 PHE A O 1
ATOM 2514 N N . GLU A 1 351 ? -21.247 -39.005 4.789 1.00 57.10 330 GLU A N 1
ATOM 2515 C CA . GLU A 1 351 ? -21.855 -39.277 6.090 1.00 58.80 330 GLU A CA 1
ATOM 2516 C C . GLU A 1 351 ? -21.065 -38.661 7.239 1.00 58.83 330 GLU A C 1
ATOM 2517 O O . GLU A 1 351 ? -21.648 -38.085 8.165 1.00 59.23 330 GLU A O 1
ATOM 2523 N N . TYR A 1 352 ? -19.740 -38.800 7.177 1.00 58.37 331 TYR A N 1
ATOM 2524 C CA . TYR A 1 352 ? -18.846 -38.324 8.231 1.00 58.49 331 TYR A CA 1
ATOM 2525 C C . TYR A 1 352 ? -18.006 -37.143 7.755 1.00 56.54 331 TYR A C 1
ATOM 2526 O O . TYR A 1 352 ? -17.724 -37.009 6.560 1.00 55.47 331 TYR A O 1
ATOM 2535 N N . MET A 1 353 ? -17.602 -36.301 8.704 1.00 56.10 332 MET A N 1
ATOM 2536 C CA . MET A 1 353 ? -16.766 -35.133 8.431 1.00 54.63 332 MET A CA 1
ATOM 2537 C C . MET A 1 353 ? -15.442 -35.510 7.776 1.00 53.68 332 MET A C 1
ATOM 2538 O O . MET A 1 353 ? -14.922 -34.757 6.959 1.00 52.51 332 MET A O 1
ATOM 2543 N N . ALA A 1 354 ? -14.921 -36.684 8.133 1.00 53.98 333 ALA A N 1
ATOM 2544 C CA . ALA A 1 354 ? -13.683 -37.224 7.573 1.00 53.07 333 ALA A CA 1
ATOM 2545 C C . ALA A 1 354 ? -13.712 -37.427 6.054 1.00 51.23 333 ALA A C 1
ATOM 2546 O O . ALA A 1 354 ? -12.653 -37.509 5.423 1.00 50.78 333 ALA A O 1
ATOM 2548 N N . GLN A 1 355 ? -14.911 -37.538 5.479 1.00 49.78 334 GLN A N 1
ATOM 2549 C CA . GLN A 1 355 ? -15.068 -37.697 4.021 1.00 47.82 334 GLN A CA 1
ATOM 2550 C C . GLN A 1 355 ? -15.053 -36.373 3.242 1.00 45.38 334 GLN A C 1
ATOM 2551 O O . GLN A 1 355 ? -15.019 -36.381 2.007 1.00 44.74 334 GLN A O 1
ATOM 2557 N N . GLN A 1 356 ? -15.106 -35.251 3.957 1.00 43.68 335 GLN A N 1
ATOM 2558 C CA . GLN A 1 356 ? -15.100 -33.920 3.330 1.00 41.25 335 GLN A CA 1
ATOM 2559 C C . GLN A 1 356 ? -13.970 -33.774 2.312 1.00 39.55 335 GLN A C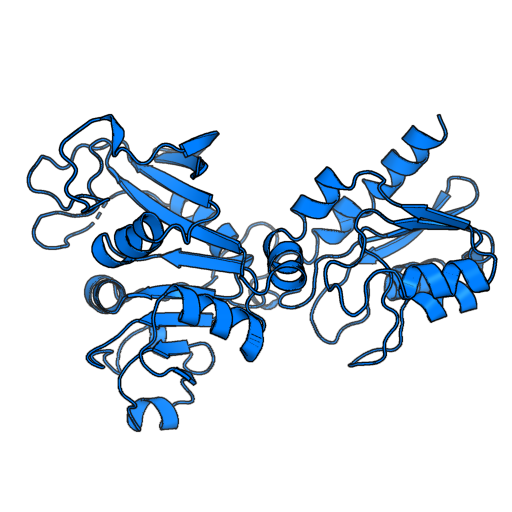 1
ATOM 2560 O O . GLN A 1 356 ? -12.901 -34.353 2.474 1.00 40.10 335 GLN A O 1
ATOM 2566 N N . LEU A 1 357 ? -14.224 -33.010 1.258 1.00 37.04 336 LEU A N 1
ATOM 2567 C CA . LEU A 1 357 ? -13.183 -32.629 0.326 1.00 35.69 336 LEU A CA 1
ATOM 2568 C C . LEU A 1 357 ? -12.620 -31.276 0.741 1.00 34.47 336 LEU A C 1
ATOM 2569 O O . LEU A 1 357 ? -13.271 -30.224 0.529 1.00 33.33 336 LEU A O 1
ATOM 2574 N N . ARG A 1 358 ? -11.441 -31.307 1.360 1.00 33.14 337 ARG A N 1
ATOM 2575 C CA . ARG A 1 358 ? -10.756 -30.112 1.871 1.00 32.85 337 ARG A CA 1
ATOM 2576 C C . ARG A 1 358 ? -9.836 -29.560 0.811 1.00 31.40 337 ARG A C 1
ATOM 2577 O O . ARG A 1 358 ? -9.178 -30.333 0.126 1.00 31.28 337 ARG A O 1
ATOM 2585 N N . PHE A 1 359 ? -9.749 -28.232 0.738 1.00 29.29 338 PHE A N 1
ATOM 2586 C CA . PHE A 1 359 ? -8.886 -27.536 -0.203 1.00 28.51 338 PHE A CA 1
ATOM 2587 C C . PHE A 1 359 ? -8.023 -26.592 0.596 1.00 28.91 338 PHE A C 1
ATOM 2588 O O . PHE A 1 359 ? -8.380 -26.207 1.712 1.00 28.80 338 PHE A O 1
ATOM 2596 N N . LYS A 1 360 ? -6.897 -26.208 0.011 1.00 28.92 339 LYS A N 1
ATOM 2597 C CA . LYS A 1 360 ? -6.080 -25.107 0.514 1.00 29.51 339 LYS A CA 1
ATOM 2598 C C . LYS A 1 360 ? -6.514 -23.832 -0.210 1.00 28.39 339 LYS A C 1
ATOM 2599 O O . LYS A 1 360 ? -6.615 -23.807 -1.439 1.00 27.89 339 LYS A O 1
ATOM 2605 N N . LEU A 1 361 ? -6.787 -22.771 0.545 1.00 27.60 340 LEU A N 1
ATOM 2606 C CA . LEU A 1 361 ? -7.186 -21.504 -0.037 1.00 27.19 340 LEU A CA 1
ATOM 2607 C C . LEU A 1 361 ? -5.951 -20.746 -0.496 1.00 27.56 340 LEU A C 1
ATOM 2608 O O . LEU A 1 361 ? -5.054 -20.509 0.305 1.00 28.93 340 LEU A O 1
ATOM 2613 N N . LEU A 1 362 ? -5.893 -20.369 -1.772 1.00 27.35 341 LEU A N 1
ATOM 2614 C CA . LEU A 1 362 ? -4.793 -19.523 -2.262 1.00 28.87 341 LEU A CA 1
ATOM 2615 C C . LEU A 1 362 ? -5.076 -18.064 -1.998 1.00 29.14 341 LEU A C 1
ATOM 2616 O O . LEU A 1 362 ? -4.253 -17.360 -1.434 1.00 30.49 341 LEU A O 1
ATOM 2621 N N . ASP A 1 363 ? -6.249 -17.610 -2.423 1.00 28.41 342 ASP A N 1
ATOM 2622 C CA . ASP A 1 363 ? -6.649 -16.217 -2.219 1.00 28.19 342 ASP A CA 1
ATOM 2623 C C . ASP A 1 363 ? -8.136 -16.034 -2.398 1.00 26.39 342 ASP A C 1
ATOM 2624 O O . ASP A 1 363 ? -8.826 -16.890 -2.977 1.00 24.67 342 ASP A O 1
ATOM 2629 N N . VAL A 1 364 ? -8.610 -14.897 -1.910 1.00 25.69 343 VAL A N 1
ATOM 2630 C CA . VAL A 1 364 ? -9.970 -14.466 -2.141 1.00 24.95 343 VAL A CA 1
ATOM 2631 C C . VAL A 1 364 ? -9.925 -13.016 -2.602 1.00 25.04 343 VAL A C 1
ATOM 2632 O O . VAL A 1 364 ? -9.167 -12.201 -2.052 1.00 25.80 343 VAL A O 1
ATOM 2636 N N . ILE A 1 365 ? -10.712 -12.701 -3.624 1.00 24.18 344 ILE A N 1
ATOM 2637 C CA . ILE A 1 365 ? -10.829 -11.321 -4.090 1.00 24.58 344 ILE A CA 1
ATOM 2638 C C . ILE A 1 365 ? -12.290 -10.922 -4.201 1.00 24.18 344 ILE A C 1
ATOM 2639 O O . ILE A 1 365 ? -13.187 -11.780 -4.300 1.00 24.06 344 ILE A O 1
ATOM 2644 N N . GLN A 1 366 ? -12.539 -9.624 -4.170 1.00 22.97 345 GLN A N 1
ATOM 2645 C CA . GLN A 1 366 ? -13.888 -9.111 -4.402 1.00 22.94 345 GLN A CA 1
ATOM 2646 C C . GLN A 1 366 ? -14.045 -8.731 -5.879 1.00 23.07 345 GLN A C 1
ATOM 2647 O O . GLN A 1 366 ? -13.202 -8.014 -6.418 1.00 23.16 345 GLN A O 1
ATOM 2653 N N . LEU A 1 367 ? -15.121 -9.208 -6.510 1.00 22.18 346 LEU A N 1
ATOM 2654 C CA . LEU A 1 367 ? -15.467 -8.832 -7.882 1.00 22.90 346 LEU A CA 1
ATOM 2655 C C . LEU A 1 367 ? -16.802 -8.097 -7.885 1.00 23.38 346 LEU A C 1
ATOM 2656 O O . LEU A 1 367 ? -17.863 -8.695 -8.077 1.00 23.31 346 LEU A O 1
ATOM 2661 N N . ASP A 1 368 ? -16.736 -6.799 -7.632 1.00 24.84 347 ASP A N 1
ATOM 2662 C CA . ASP A 1 368 ? -17.939 -5.938 -7.488 1.00 26.25 347 ASP A CA 1
ATOM 2663 C C . ASP A 1 368 ? -18.792 -6.484 -6.328 1.00 26.12 347 ASP A C 1
ATOM 2664 O O . ASP A 1 368 ? -18.413 -6.353 -5.175 1.00 27.22 347 ASP A O 1
ATOM 2669 N N . GLN A 1 369 ? -19.901 -7.146 -6.622 1.00 26.27 348 GLN A N 1
ATOM 2670 C CA . GLN A 1 369 ? -20.746 -7.678 -5.554 1.00 26.85 348 GLN A CA 1
ATOM 2671 C C . GLN A 1 369 ? -20.511 -9.159 -5.259 1.00 26.20 348 GLN A C 1
ATOM 2672 O O . GLN A 1 369 ? -21.015 -9.689 -4.253 1.00 26.59 348 GLN A O 1
ATOM 2678 N N . ASP A 1 370 ? -19.730 -9.816 -6.112 1.00 25.11 349 ASP A N 1
ATOM 2679 C CA . ASP A 1 370 ? -19.386 -11.228 -5.907 1.00 24.66 349 ASP A CA 1
ATOM 2680 C C . ASP A 1 370 ? -18.005 -11.367 -5.283 1.00 23.46 349 ASP A C 1
ATOM 2681 O O . ASP A 1 370 ? -17.250 -10.390 -5.195 1.00 23.55 349 ASP A O 1
ATOM 2686 N N . ILE A 1 371 ? -17.661 -12.588 -4.873 1.00 22.35 350 ILE A N 1
ATOM 2687 C CA . ILE A 1 371 ? -16.281 -12.882 -4.534 1.00 21.79 350 ILE A CA 1
ATOM 2688 C C . ILE A 1 371 ? -15.772 -14.067 -5.327 1.00 21.29 350 ILE A C 1
ATOM 2689 O O . ILE A 1 371 ? -16.551 -14.861 -5.867 1.00 21.85 350 ILE A O 1
ATOM 2694 N N . ARG A 1 372 ? -14.458 -14.188 -5.397 1.00 20.93 351 ARG A N 1
ATOM 2695 C CA . ARG A 1 372 ? -13.840 -15.325 -6.051 1.00 20.75 351 ARG A CA 1
ATOM 2696 C C . ARG A 1 372 ? -12.782 -15.894 -5.143 1.00 21.49 351 ARG A C 1
ATOM 2697 O O . ARG A 1 372 ? -11.900 -15.161 -4.664 1.00 21.83 351 ARG A O 1
ATOM 2705 N N . LEU A 1 373 ? -12.885 -17.203 -4.909 1.00 21.08 352 LEU A N 1
ATOM 2706 C CA . LEU A 1 373 ? -11.858 -17.982 -4.219 1.00 21.81 352 LEU A CA 1
ATOM 2707 C C . LEU A 1 373 ? -11.082 -18.812 -5.233 1.00 22.28 352 LEU A C 1
ATOM 2708 O O . LEU A 1 373 ? -11.656 -19.313 -6.208 1.00 21.49 352 LEU A O 1
ATOM 2713 N N . ARG A 1 374 ? -9.782 -18.951 -5.014 1.00 23.04 353 ARG A N 1
ATOM 2714 C CA . ARG A 1 374 ? -9.006 -19.981 -5.715 1.00 24.12 353 ARG A CA 1
ATOM 2715 C C . ARG A 1 374 ? -8.528 -20.994 -4.704 1.00 24.16 353 ARG A C 1
ATOM 2716 O O . ARG A 1 374 ? -7.983 -20.628 -3.670 1.00 24.58 353 ARG A O 1
ATOM 2724 N N . LEU A 1 375 ? -8.733 -22.270 -5.023 1.00 24.40 354 LEU A N 1
ATOM 2725 C CA . LEU A 1 375 ? -8.561 -23.355 -4.086 1.00 25.40 354 LEU A CA 1
ATOM 2726 C C . LEU A 1 375 ? -7.792 -24.519 -4.725 1.00 26.15 354 LEU A C 1
ATOM 2727 O O . LEU A 1 375 ? -8.027 -24.850 -5.888 1.00 25.72 354 LEU A O 1
ATOM 2732 N N . ILE A 1 376 ? -6.923 -25.152 -3.942 1.00 27.55 355 ILE A N 1
ATOM 2733 C CA . ILE A 1 376 ? -6.126 -26.284 -4.391 1.00 31.04 355 ILE A CA 1
ATOM 2734 C C . ILE A 1 376 ? -6.430 -27.489 -3.505 1.00 32.63 355 ILE A C 1
ATOM 2735 O O . ILE A 1 376 ? -6.378 -27.372 -2.281 1.00 32.40 355 ILE A O 1
ATOM 2740 N N . PRO A 1 377 ? -6.734 -28.650 -4.110 1.00 34.70 356 PRO A N 1
ATOM 2741 C CA . PRO A 1 377 ? -7.006 -29.839 -3.288 1.00 36.92 356 PRO A CA 1
ATOM 2742 C C . PRO A 1 377 ? -5.858 -30.215 -2.338 1.00 39.21 356 PRO A C 1
ATOM 2743 O O . PRO A 1 377 ? -4.700 -29.844 -2.567 1.00 38.46 356 PRO A O 1
ATOM 2747 N N . THR A 1 378 ? -6.229 -30.887 -1.250 1.00 41.33 357 THR A N 1
ATOM 2748 C CA . THR A 1 378 ? -5.296 -31.500 -0.317 1.00 44.72 357 THR A CA 1
ATOM 2749 C C . THR A 1 378 ? -5.778 -32.924 -0.077 1.00 46.01 357 THR A C 1
ATOM 2750 O O . THR A 1 378 ? -6.992 -33.161 -0.041 1.00 46.63 357 THR A O 1
#

B-factor: mean 44.91, std 17.68, range [18.18, 111.86]

Sequence (354 aa):
SELKQDQYWMQQQAIELAKRRGLYSTKPNPNVGCVIVKDDQLIGEGFHPKAGQPHAEVFALRQAGEQAQGATAYVTLEPCAHYGRTPPCAEALVKAQVKKVVVACPDPNPLVAGKGVQILKNAGIEVEIGICEDLAAKLNQGFLKAMSTGMPYVRLKVASSLDGRTAMASGESITGSAARQDVQHWRAISGAVITGIDTVIADDCQLNVRSLHNIDIETVAQPKRVILDRRGRLPLTAKILENPETVMVMGPYRQELADLGVIQLEIQPLKTLLQTLSKQYQIYDVLIEAGATLSSAFLQEGLIDEMISYVAPTLLGQSARAMFNADFEYMAQQLRFKLLDVIQLDQDIRLRLIPT